Protein AF-A0A357N9R2-F1 (afdb_monomer_lite)

Structure (mmCIF, N/CA/C/O backbone):
data_AF-A0A357N9R2-F1
#
_entry.id   AF-A0A357N9R2-F1
#
loop_
_atom_site.group_PDB
_atom_site.id
_atom_site.type_symbol
_atom_site.label_atom_id
_atom_site.label_alt_id
_atom_site.label_comp_id
_atom_site.label_asym_id
_atom_site.label_entity_id
_atom_site.label_seq_id
_atom_site.pdbx_PDB_ins_code
_atom_site.Cartn_x
_atom_site.Cartn_y
_atom_site.Cartn_z
_atom_site.occupancy
_atom_site.B_iso_or_equiv
_atom_site.auth_seq_id
_atom_site.auth_comp_id
_atom_site.auth_asym_id
_atom_site.auth_atom_id
_atom_site.pdbx_PDB_model_num
ATOM 1 N N . MET A 1 1 ? 28.833 0.729 -4.503 1.00 57.09 1 MET A N 1
ATOM 2 C CA . MET A 1 1 ? 28.211 -0.074 -5.583 1.00 57.09 1 MET A CA 1
ATOM 3 C C . MET A 1 1 ? 29.266 -0.440 -6.607 1.00 57.09 1 MET A C 1
ATOM 5 O O . MET A 1 1 ? 30.097 0.410 -6.915 1.00 57.09 1 MET A O 1
ATOM 9 N N . ALA A 1 2 ? 29.244 -1.679 -7.102 1.00 59.16 2 ALA A N 1
ATOM 10 C CA . ALA A 1 2 ? 30.125 -2.103 -8.185 1.00 59.16 2 ALA A CA 1
ATOM 11 C C . ALA A 1 2 ? 29.831 -1.279 -9.459 1.00 59.16 2 ALA A C 1
ATOM 13 O O . ALA A 1 2 ? 28.658 -1.035 -9.747 1.00 59.16 2 ALA A O 1
ATOM 14 N N . PRO A 1 3 ? 30.852 -0.858 -10.223 1.00 62.59 3 PRO A N 1
ATOM 15 C CA . PRO A 1 3 ? 30.689 -0.005 -11.408 1.00 62.59 3 PRO A CA 1
ATOM 16 C C . PRO A 1 3 ? 29.844 -0.626 -12.537 1.00 62.59 3 PRO A C 1
ATOM 18 O O . PRO A 1 3 ? 29.352 0.098 -13.392 1.00 62.59 3 PRO A O 1
ATOM 21 N N . ASN A 1 4 ? 29.610 -1.944 -12.506 1.00 77.75 4 ASN A N 1
ATOM 22 C CA . ASN A 1 4 ? 28.773 -2.663 -13.477 1.00 77.75 4 ASN A CA 1
ATOM 23 C C . ASN A 1 4 ? 27.384 -3.047 -12.928 1.00 77.75 4 ASN A C 1
ATOM 25 O O . ASN A 1 4 ? 26.672 -3.823 -13.560 1.00 77.75 4 ASN A O 1
ATOM 29 N N . GLY A 1 5 ? 27.015 -2.559 -11.740 1.00 87.81 5 GLY A N 1
ATOM 30 C CA . GLY A 1 5 ? 25.718 -2.842 -11.124 1.00 87.81 5 GLY A CA 1
ATOM 31 C C . GLY A 1 5 ? 24.580 -1.994 -11.696 1.00 87.81 5 GLY A C 1
ATOM 32 O O . GLY A 1 5 ? 24.804 -1.020 -12.414 1.00 87.81 5 GLY A O 1
ATOM 33 N N . TYR A 1 6 ? 23.352 -2.342 -11.321 1.00 92.44 6 TYR A N 1
ATOM 34 C CA . TYR A 1 6 ? 22.153 -1.561 -11.619 1.00 92.44 6 TYR A CA 1
ATOM 35 C C . TYR A 1 6 ? 21.681 -0.804 -10.380 1.00 92.44 6 TYR A C 1
ATOM 37 O O . TYR A 1 6 ? 21.956 -1.211 -9.249 1.00 92.44 6 TYR A O 1
ATOM 45 N N . VAL A 1 7 ? 20.947 0.283 -10.601 1.00 92.88 7 VAL A N 1
ATOM 46 C CA . VAL A 1 7 ? 20.184 0.970 -9.557 1.00 92.88 7 VAL A CA 1
ATOM 47 C C . VAL A 1 7 ? 18.743 1.072 -10.020 1.00 92.88 7 VAL A C 1
ATOM 49 O O . VAL A 1 7 ? 18.477 1.679 -11.051 1.00 92.88 7 VAL A O 1
ATOM 52 N N . ILE A 1 8 ? 17.824 0.478 -9.263 1.00 94.94 8 ILE A N 1
ATOM 53 C CA . ILE A 1 8 ? 16.390 0.557 -9.536 1.00 94.94 8 ILE A CA 1
ATOM 54 C C . ILE A 1 8 ? 15.802 1.696 -8.701 1.00 94.94 8 ILE A C 1
ATOM 56 O O . ILE A 1 8 ? 15.991 1.715 -7.486 1.00 94.94 8 ILE A O 1
ATOM 60 N N . LEU A 1 9 ? 15.125 2.650 -9.340 1.00 94.88 9 LEU A N 1
ATOM 61 C CA . LEU A 1 9 ? 14.601 3.851 -8.687 1.00 94.88 9 LEU A CA 1
ATOM 62 C C . LEU A 1 9 ? 13.126 4.061 -9.028 1.00 94.88 9 LEU A C 1
ATOM 64 O O . LEU A 1 9 ? 12.734 3.996 -10.193 1.00 94.88 9 LEU A O 1
ATOM 68 N N . ASN A 1 10 ? 12.330 4.358 -8.002 1.00 95.50 10 ASN A N 1
ATOM 69 C CA . ASN A 1 10 ? 10.937 4.760 -8.164 1.00 95.50 10 ASN A CA 1
ATOM 70 C C . ASN A 1 10 ? 10.892 6.163 -8.781 1.00 95.50 10 ASN A C 1
ATOM 72 O O . ASN A 1 10 ? 11.464 7.077 -8.209 1.00 95.50 10 ASN A O 1
ATOM 76 N N . ALA A 1 11 ? 10.253 6.366 -9.924 1.00 95.12 11 ALA A N 1
ATOM 77 C CA . ALA A 1 11 ? 10.098 7.683 -10.539 1.00 95.12 11 ALA A CA 1
ATOM 78 C C . ALA A 1 11 ? 8.845 8.434 -10.054 1.00 95.12 11 ALA A C 1
ATOM 80 O O . ALA A 1 11 ? 8.667 9.593 -10.426 1.00 95.12 11 ALA A O 1
ATOM 81 N N . ASP A 1 12 ? 8.017 7.798 -9.220 1.00 92.88 12 ASP A N 1
ATOM 82 C CA . ASP A 1 12 ? 6.849 8.407 -8.570 1.00 92.88 12 ASP A CA 1
ATOM 83 C C . ASP A 1 12 ? 7.225 9.137 -7.268 1.00 92.88 12 ASP A C 1
ATOM 85 O O . ASP A 1 12 ? 6.421 9.884 -6.715 1.00 92.88 12 ASP A O 1
ATOM 89 N N . ASP A 1 13 ? 8.449 8.932 -6.769 1.00 90.38 13 ASP A N 1
ATOM 90 C CA . ASP A 1 13 ? 8.965 9.570 -5.559 1.00 90.38 13 ASP A CA 1
ATOM 91 C C . ASP A 1 13 ? 9.962 10.694 -5.933 1.00 90.38 13 ASP A C 1
ATOM 93 O O . ASP A 1 13 ? 10.966 10.454 -6.609 1.00 90.38 13 ASP A O 1
ATOM 97 N N . PRO A 1 14 ? 9.731 11.957 -5.529 1.00 85.12 14 PRO A N 1
ATOM 98 C CA . PRO A 1 14 ? 10.656 13.049 -5.827 1.00 85.12 14 PRO A CA 1
ATOM 99 C C . PRO A 1 14 ? 12.037 12.880 -5.170 1.00 85.12 14 PRO A C 1
ATOM 101 O O . PRO A 1 14 ? 13.032 13.387 -5.701 1.00 85.12 14 PRO A O 1
ATOM 104 N N . TYR A 1 15 ? 12.135 12.171 -4.042 1.00 85.62 15 TYR A N 1
ATOM 105 C CA . TYR A 1 15 ? 13.389 11.992 -3.308 1.00 85.62 15 TYR A CA 1
ATOM 106 C C . TYR A 1 15 ? 14.327 10.985 -3.984 1.00 85.62 15 TYR A C 1
ATOM 108 O O . TYR A 1 15 ? 15.546 11.174 -3.980 1.00 85.62 15 TYR A O 1
ATOM 116 N N . THR A 1 16 ? 13.788 9.951 -4.626 1.00 85.88 16 THR A N 1
ATOM 117 C CA . THR A 1 16 ? 14.564 8.923 -5.347 1.00 85.88 16 THR A CA 1
ATOM 118 C C . THR A 1 16 ? 15.146 9.455 -6.656 1.00 85.88 16 THR A C 1
ATOM 120 O O . THR A 1 16 ? 16.248 9.073 -7.054 1.00 85.88 16 THR A O 1
ATOM 123 N N . LEU A 1 17 ? 14.462 10.390 -7.315 1.00 76.19 17 LEU A N 1
ATOM 124 C CA . LEU A 1 17 ? 14.918 10.995 -8.567 1.00 76.19 17 LEU A CA 1
ATOM 125 C C . LEU A 1 17 ? 16.215 11.799 -8.393 1.00 76.19 17 LEU A C 1
ATOM 127 O O . LEU A 1 17 ? 17.058 11.831 -9.295 1.00 76.19 17 LEU A O 1
ATOM 131 N N . GLY A 1 18 ? 16.423 12.395 -7.215 1.00 77.50 18 GLY A N 1
ATOM 132 C CA . GLY A 1 18 ? 17.682 13.055 -6.858 1.00 77.50 18 GLY A CA 1
ATOM 133 C C . GLY A 1 18 ? 18.865 12.086 -6.733 1.00 77.50 18 GLY A C 1
ATOM 134 O O . GLY A 1 18 ? 20.014 12.481 -6.952 1.00 77.50 18 GLY A O 1
ATOM 135 N N . MET A 1 19 ? 18.597 10.809 -6.444 1.00 83.50 19 MET A N 1
ATOM 136 C CA . MET A 1 19 ? 19.627 9.796 -6.203 1.00 83.50 19 MET A CA 1
ATOM 137 C C . MET A 1 19 ? 20.325 9.347 -7.489 1.00 83.50 19 MET A C 1
ATOM 139 O O . MET A 1 19 ? 21.487 8.954 -7.426 1.00 83.50 19 MET A O 1
ATOM 143 N N . VAL A 1 20 ? 19.683 9.481 -8.661 1.00 76.56 20 VAL A N 1
ATOM 144 C CA . VAL A 1 20 ? 20.250 9.082 -9.969 1.00 76.56 20 VAL A CA 1
ATOM 145 C C . VAL A 1 20 ? 21.666 9.637 -10.163 1.00 76.56 20 VAL A C 1
ATOM 147 O O . VAL A 1 20 ? 22.555 8.920 -10.611 1.00 76.56 20 VAL A O 1
ATOM 150 N N . LYS A 1 21 ? 21.898 10.900 -9.778 1.00 76.88 21 LYS A N 1
ATOM 151 C CA . LYS A 1 21 ? 23.194 11.588 -9.934 1.00 76.88 21 LYS A CA 1
ATOM 152 C C . LYS A 1 21 ? 24.281 11.088 -8.977 1.00 76.88 21 LYS A C 1
ATOM 154 O O . LYS A 1 21 ? 25.460 11.316 -9.222 1.00 76.88 21 LYS A O 1
ATOM 159 N N . GLN A 1 22 ? 23.888 10.458 -7.874 1.00 81.19 22 GLN A N 1
ATOM 160 C CA . GLN A 1 22 ? 24.790 9.956 -6.832 1.00 81.19 22 GLN A CA 1
ATOM 161 C C . GLN A 1 22 ? 25.122 8.470 -7.033 1.00 81.19 22 GLN A C 1
ATOM 163 O O . GLN A 1 22 ? 26.076 7.942 -6.457 1.00 81.19 22 GLN A O 1
ATOM 168 N N . CYS A 1 23 ? 24.340 7.786 -7.864 1.00 80.38 23 CYS A N 1
ATOM 169 C CA . CYS A 1 23 ? 24.482 6.374 -8.155 1.00 80.38 23 CYS A CA 1
ATOM 170 C C . CYS A 1 23 ? 25.563 6.112 -9.211 1.00 80.38 23 CYS A C 1
ATOM 172 O O . CYS A 1 23 ? 25.636 6.779 -10.236 1.00 80.38 23 CYS A O 1
ATOM 174 N N . ARG A 1 24 ? 26.397 5.090 -8.971 1.00 81.25 24 ARG A N 1
ATOM 175 C CA . ARG A 1 24 ? 27.432 4.639 -9.923 1.00 81.25 24 ARG A CA 1
ATOM 176 C C . ARG A 1 24 ? 26.959 3.529 -10.870 1.00 81.25 24 ARG A C 1
ATOM 178 O O . ARG A 1 24 ? 27.662 3.219 -11.821 1.00 81.25 24 ARG A O 1
ATOM 185 N N . GLY A 1 25 ? 25.820 2.900 -10.573 1.00 84.81 25 GLY A N 1
ATOM 186 C CA . GLY A 1 25 ? 25.244 1.834 -11.394 1.00 84.81 25 GLY A CA 1
ATOM 187 C C . GLY A 1 25 ? 24.330 2.367 -12.497 1.00 84.81 25 GLY A C 1
ATOM 188 O O . GLY A 1 25 ? 23.920 3.526 -12.469 1.00 84.81 25 GLY A O 1
ATOM 189 N N . LYS A 1 26 ? 23.980 1.503 -13.452 1.00 90.25 26 LYS A N 1
ATOM 190 C CA . LYS A 1 26 ? 23.054 1.827 -14.546 1.00 90.25 26 LYS A CA 1
ATOM 191 C C . LYS A 1 26 ? 21.631 2.024 -13.995 1.00 90.25 26 LYS A C 1
ATOM 193 O O . LYS A 1 26 ? 21.101 1.082 -13.400 1.00 90.25 26 LYS A O 1
ATOM 198 N N . PRO A 1 27 ? 21.007 3.203 -14.170 1.00 92.56 27 PRO A N 1
ATOM 199 C CA . PRO A 1 27 ? 19.678 3.460 -13.633 1.00 92.56 27 PRO A CA 1
ATOM 200 C C . PRO A 1 27 ? 18.584 2.743 -14.435 1.00 92.56 27 PRO A C 1
ATOM 202 O O . PRO A 1 27 ? 18.512 2.857 -15.661 1.00 92.56 27 PRO A O 1
ATOM 205 N N . VAL A 1 28 ? 17.698 2.057 -13.717 1.00 95.56 28 VAL A N 1
ATOM 206 C CA . VAL A 1 28 ? 16.426 1.519 -14.205 1.00 95.56 28 VAL A CA 1
ATOM 207 C C . VAL A 1 28 ? 15.317 2.207 -13.428 1.00 95.56 28 VAL A C 1
ATOM 209 O O . VAL A 1 28 ? 15.285 2.142 -12.201 1.00 95.56 28 VAL A O 1
ATOM 212 N N . LEU A 1 29 ? 14.429 2.903 -14.128 1.00 96.38 29 LEU A N 1
ATOM 213 C CA . LEU A 1 29 ? 13.336 3.627 -13.484 1.00 96.38 29 LEU A CA 1
ATOM 214 C C . LEU A 1 29 ? 12.058 2.795 -13.499 1.00 96.38 29 LEU A C 1
ATOM 216 O O . LEU A 1 29 ? 11.848 2.013 -14.425 1.00 96.38 29 LEU A O 1
ATOM 220 N N . PHE A 1 30 ? 11.183 2.984 -12.518 1.00 97.56 30 PHE A N 1
ATOM 221 C CA . PHE A 1 30 ? 9.818 2.478 -12.612 1.00 97.56 30 PHE A CA 1
ATOM 222 C C . PHE A 1 30 ? 8.774 3.505 -12.185 1.00 97.56 30 PHE A C 1
ATOM 224 O O . PHE A 1 30 ? 9.091 4.383 -11.395 1.00 97.56 30 PHE A O 1
ATOM 231 N N . SER A 1 31 ? 7.556 3.423 -12.719 1.00 96.88 31 SER A N 1
ATOM 232 C CA . SER A 1 31 ? 6.478 4.375 -12.420 1.00 96.88 31 SER A CA 1
ATOM 233 C C . SER A 1 31 ? 5.109 3.761 -12.675 1.00 96.88 31 SER A C 1
ATOM 235 O O . SER A 1 31 ? 4.910 3.099 -13.694 1.00 96.88 31 SER A O 1
ATOM 237 N N . ILE A 1 32 ? 4.139 4.008 -11.802 1.00 95.62 32 ILE A N 1
ATOM 238 C CA . ILE A 1 32 ? 2.738 3.657 -12.096 1.00 95.62 32 ILE A CA 1
ATOM 239 C C . ILE A 1 32 ? 2.050 4.699 -12.991 1.00 95.62 32 ILE A C 1
ATOM 241 O O . ILE A 1 32 ? 0.954 4.454 -13.486 1.00 95.62 32 ILE A O 1
ATOM 245 N N . GLU A 1 33 ? 2.707 5.830 -13.245 1.00 92.62 33 GLU A N 1
ATOM 246 C CA . GLU A 1 33 ? 2.209 6.899 -14.103 1.00 92.62 33 GLU A CA 1
ATOM 247 C C . GLU A 1 33 ? 2.663 6.691 -15.555 1.00 92.62 33 GLU A C 1
ATOM 249 O O . GLU A 1 33 ? 3.841 6.842 -15.891 1.00 92.62 33 GLU A O 1
ATOM 254 N N . GLU A 1 34 ? 1.710 6.406 -16.448 1.00 85.38 34 GLU A N 1
ATOM 255 C CA . GLU A 1 34 ? 1.974 6.160 -17.877 1.00 85.38 34 GLU A CA 1
ATOM 256 C C . GLU A 1 34 ? 2.737 7.314 -18.549 1.00 85.38 34 GLU A C 1
ATOM 258 O O . GLU A 1 34 ? 3.615 7.095 -19.385 1.00 85.38 34 GLU A O 1
ATOM 263 N N . ASN A 1 35 ? 2.431 8.549 -18.144 1.00 87.81 35 ASN A N 1
ATOM 264 C CA . ASN A 1 35 ? 2.974 9.773 -18.732 1.00 87.81 35 ASN A CA 1
ATOM 265 C C . ASN A 1 35 ? 4.038 10.445 -17.851 1.00 87.81 35 ASN A C 1
ATOM 267 O O . ASN A 1 35 ? 4.250 11.654 -17.960 1.00 87.81 35 ASN A O 1
ATOM 271 N N . SER A 1 36 ? 4.707 9.692 -16.970 1.00 93.00 36 SER A N 1
ATOM 272 C CA . SER A 1 36 ? 5.760 10.235 -16.107 1.00 93.00 36 SER A CA 1
ATOM 273 C C . SER A 1 36 ? 6.846 10.949 -16.933 1.00 93.00 36 SER A C 1
ATOM 275 O O . SER A 1 36 ? 7.578 10.299 -17.693 1.00 93.00 36 SER A O 1
ATOM 277 N N . PRO A 1 37 ? 7.047 12.275 -16.761 1.00 93.19 37 PRO A N 1
ATOM 278 C CA . PRO A 1 37 ? 8.061 13.016 -17.514 1.00 93.19 37 PRO A CA 1
ATOM 279 C C . PRO A 1 37 ? 9.480 12.486 -17.278 1.00 93.19 37 PRO A C 1
ATOM 281 O O . PRO A 1 37 ? 10.362 12.649 -18.123 1.00 93.19 37 PRO A O 1
ATOM 284 N N . TYR A 1 38 ? 9.718 11.859 -16.125 1.00 92.94 38 TYR A N 1
ATOM 285 C CA . TYR A 1 38 ? 10.992 11.230 -15.788 1.00 92.94 38 TYR A CA 1
ATOM 286 C C . TYR A 1 38 ? 11.223 9.957 -16.598 1.00 92.94 38 TYR A C 1
ATOM 288 O O . TYR A 1 38 ? 12.309 9.801 -17.157 1.00 92.94 38 TYR A O 1
ATOM 296 N N . ILE A 1 39 ? 10.200 9.108 -16.736 1.00 95.19 39 ILE A N 1
ATOM 297 C CA . ILE A 1 39 ? 10.249 7.920 -17.595 1.00 95.19 39 ILE A CA 1
ATOM 298 C C . ILE A 1 39 ? 10.474 8.340 -19.047 1.00 95.19 39 ILE A C 1
ATOM 300 O O . ILE A 1 39 ? 11.409 7.851 -19.678 1.00 95.19 39 ILE A O 1
ATOM 304 N N . CYS A 1 40 ? 9.709 9.311 -19.560 1.00 94.75 40 CYS A N 1
ATOM 305 C CA . CYS A 1 40 ? 9.863 9.792 -20.935 1.00 94.75 40 CYS A CA 1
ATOM 306 C C . CYS A 1 40 ? 11.283 10.308 -21.220 1.00 94.75 40 CYS A C 1
ATOM 308 O O . CYS A 1 40 ? 11.892 9.920 -22.217 1.00 94.75 40 CYS A O 1
ATOM 310 N N . ARG A 1 41 ? 11.841 11.153 -20.337 1.00 94.12 41 ARG A N 1
ATOM 311 C CA . ARG A 1 41 ? 13.215 11.668 -20.485 1.00 94.12 41 ARG A CA 1
ATOM 312 C C . ARG A 1 41 ? 14.264 10.561 -20.411 1.00 94.12 41 ARG A C 1
ATOM 314 O O . ARG A 1 41 ? 15.215 10.583 -21.187 1.00 94.12 41 ARG A O 1
ATOM 321 N N . HIS A 1 42 ? 14.091 9.604 -19.502 1.00 94.31 42 HIS A N 1
ATOM 322 C CA . HIS A 1 42 ? 15.014 8.480 -19.336 1.00 94.31 42 HIS A CA 1
ATOM 323 C C . HIS A 1 42 ? 15.023 7.563 -20.563 1.00 94.31 42 HIS A C 1
ATOM 325 O O . HIS A 1 42 ? 16.086 7.204 -21.067 1.00 94.31 42 HIS A O 1
ATOM 331 N N . LEU A 1 43 ? 13.848 7.258 -21.115 1.00 96.06 43 LEU A N 1
ATOM 332 C CA . LEU A 1 43 ? 13.721 6.494 -22.357 1.00 96.06 43 LEU A CA 1
ATOM 333 C C . LEU A 1 43 ? 14.272 7.263 -23.570 1.00 96.06 43 LEU A C 1
ATOM 335 O O . LEU A 1 43 ? 14.905 6.663 -24.435 1.00 96.06 43 LEU A O 1
ATOM 339 N N . ALA A 1 44 ? 14.118 8.590 -23.635 1.00 96.44 44 ALA A N 1
ATOM 340 C CA . ALA A 1 44 ? 14.623 9.398 -24.752 1.00 96.44 44 ALA A CA 1
ATOM 341 C C . ALA A 1 44 ? 16.151 9.311 -24.940 1.00 96.44 44 ALA A C 1
ATOM 343 O O . ALA A 1 44 ? 16.634 9.432 -26.065 1.00 96.44 44 ALA A O 1
ATOM 344 N N . ILE A 1 45 ? 16.901 9.055 -23.863 1.00 94.88 45 ILE A N 1
ATOM 345 C CA . ILE A 1 45 ? 18.363 8.873 -23.888 1.00 94.88 45 ILE A CA 1
ATOM 346 C C . ILE A 1 45 ? 18.795 7.396 -23.929 1.00 94.88 45 ILE A C 1
ATOM 348 O O . ILE A 1 45 ? 19.966 7.092 -23.718 1.00 94.88 45 ILE A O 1
ATOM 352 N N . GLY A 1 46 ? 17.866 6.470 -24.194 1.00 95.69 46 GLY A N 1
ATOM 353 C CA . GLY A 1 46 ? 18.153 5.035 -24.302 1.00 95.69 46 GLY A CA 1
ATOM 354 C C . GLY A 1 46 ? 18.140 4.268 -22.977 1.00 95.69 46 GLY A C 1
ATOM 355 O O . GLY A 1 46 ? 18.601 3.130 -22.938 1.00 95.69 46 GLY A O 1
ATOM 356 N N . GLY A 1 47 ? 17.630 4.863 -21.896 1.00 95.12 47 GLY A N 1
ATOM 357 C CA . GLY A 1 47 ? 17.497 4.201 -20.601 1.00 95.12 47 GLY A CA 1
ATOM 358 C C . GLY A 1 47 ? 16.481 3.055 -20.602 1.00 95.12 47 GLY A C 1
ATOM 359 O O . GLY A 1 47 ? 15.664 2.922 -21.516 1.00 95.12 47 GLY A O 1
ATOM 360 N N . THR A 1 48 ? 16.521 2.238 -19.548 1.00 96.50 48 THR A N 1
ATOM 361 C CA . THR A 1 48 ? 15.545 1.169 -19.285 1.00 96.50 48 THR A CA 1
ATOM 362 C C . THR A 1 48 ? 14.532 1.616 -18.237 1.00 96.50 48 THR A C 1
ATOM 364 O O . THR A 1 48 ? 14.920 2.176 -17.206 1.00 96.50 48 THR A O 1
ATOM 367 N N . ALA A 1 49 ? 13.249 1.339 -18.463 1.00 97.31 49 ALA A N 1
ATOM 368 C CA . ALA A 1 49 ? 12.194 1.629 -17.501 1.00 97.31 49 ALA A CA 1
ATOM 369 C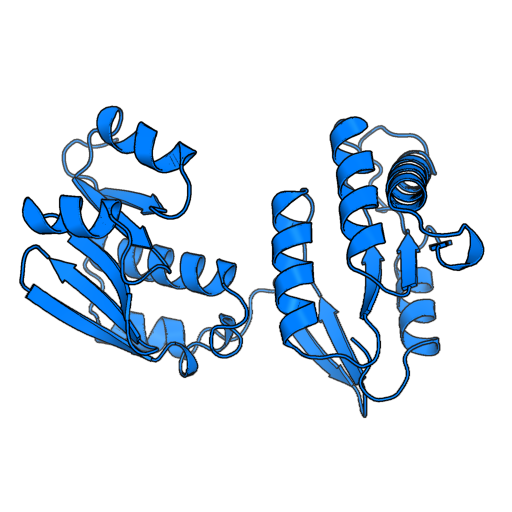 C . ALA A 1 49 ? 11.084 0.573 -17.478 1.00 97.31 49 ALA A C 1
ATOM 371 O O . ALA A 1 49 ? 10.854 -0.112 -18.477 1.00 97.31 49 ALA A O 1
ATOM 372 N N . LEU A 1 50 ? 10.383 0.475 -16.348 1.00 98.31 50 LEU A N 1
ATOM 373 C CA . LEU A 1 50 ? 9.120 -0.248 -16.222 1.00 98.31 50 LEU A CA 1
ATOM 374 C C . LEU A 1 50 ? 7.991 0.732 -15.897 1.00 98.31 50 LEU A C 1
ATOM 376 O O . LEU A 1 50 ? 8.140 1.562 -15.011 1.00 98.31 50 LEU A O 1
ATOM 380 N N . PHE A 1 51 ? 6.863 0.669 -16.587 1.00 97.69 51 PHE A N 1
ATOM 381 C CA . PHE A 1 51 ? 5.746 1.565 -16.286 1.00 97.69 51 PHE A CA 1
ATOM 382 C C . PHE A 1 51 ? 4.399 0.949 -16.625 1.00 97.69 51 PHE A C 1
ATOM 384 O O . PHE A 1 51 ? 4.330 -0.017 -17.383 1.00 97.69 51 PHE A O 1
ATOM 391 N N . GLN A 1 52 ? 3.324 1.482 -16.052 1.00 96.19 52 GLN A N 1
ATOM 392 C CA . GLN A 1 52 ? 1.977 1.053 -16.410 1.00 96.19 52 GLN A CA 1
ATOM 393 C C . GLN A 1 52 ? 1.518 1.735 -17.701 1.00 96.19 52 GLN A C 1
ATOM 395 O O . GLN A 1 52 ? 1.700 2.934 -17.876 1.00 96.19 52 GLN A O 1
ATOM 400 N N . ARG A 1 53 ? 0.866 0.973 -18.581 1.00 95.50 53 ARG A N 1
ATOM 401 C CA . ARG A 1 53 ? 0.103 1.489 -19.726 1.00 95.50 53 ARG A CA 1
ATOM 402 C C . ARG A 1 53 ? -1.043 0.544 -20.043 1.00 95.50 53 ARG A C 1
ATOM 404 O O . ARG A 1 53 ? -0.820 -0.664 -20.114 1.00 95.50 53 ARG A O 1
ATOM 411 N N . ASN A 1 54 ? -2.252 1.069 -20.243 1.00 93.56 54 ASN A N 1
ATOM 412 C CA . ASN A 1 54 ? -3.437 0.281 -20.624 1.00 93.56 54 ASN A CA 1
ATOM 413 C C . ASN A 1 54 ? -3.643 -0.995 -19.774 1.00 93.56 54 ASN A C 1
ATOM 415 O O . ASN A 1 54 ? -3.884 -2.077 -20.306 1.00 93.56 54 ASN A O 1
ATOM 419 N N . GLY A 1 55 ? -3.472 -0.902 -18.450 1.00 95.12 55 GLY A N 1
ATOM 420 C CA . GLY A 1 55 ? -3.647 -2.038 -17.530 1.00 95.12 55 GLY A CA 1
ATOM 421 C C . GLY A 1 55 ? -2.537 -3.101 -17.569 1.00 95.12 55 GLY A C 1
ATOM 422 O O . GLY A 1 55 ? -2.707 -4.179 -17.002 1.00 95.12 55 GLY A O 1
ATOM 423 N N . HIS A 1 56 ? -1.404 -2.819 -18.213 1.00 97.56 56 HIS A N 1
ATOM 424 C CA . HIS A 1 56 ? -0.247 -3.711 -18.290 1.00 97.56 56 HIS A CA 1
ATOM 425 C C . HIS A 1 56 ? 0.984 -3.059 -17.665 1.00 97.56 56 HIS A C 1
ATOM 427 O O . HIS A 1 56 ? 1.167 -1.846 -17.765 1.00 97.56 56 HIS A O 1
ATOM 433 N N . ILE A 1 57 ? 1.866 -3.875 -17.084 1.00 98.19 57 ILE A N 1
ATOM 434 C CA . ILE A 1 57 ? 3.253 -3.470 -16.839 1.00 98.19 57 ILE A CA 1
ATOM 435 C C . ILE A 1 57 ? 4.006 -3.586 -18.164 1.00 98.19 57 ILE A C 1
ATOM 437 O O . ILE A 1 57 ? 4.054 -4.656 -18.775 1.00 98.19 57 ILE A O 1
ATOM 441 N N . ILE A 1 58 ? 4.612 -2.489 -18.594 1.00 97.88 58 ILE A N 1
ATOM 442 C CA . ILE A 1 58 ? 5.456 -2.385 -19.780 1.00 97.88 58 ILE A CA 1
ATOM 443 C C . ILE A 1 58 ? 6.908 -2.324 -19.337 1.00 97.88 58 ILE A C 1
ATOM 445 O O . ILE A 1 58 ? 7.243 -1.549 -18.447 1.00 97.88 58 ILE A O 1
ATOM 449 N N . LYS A 1 59 ? 7.782 -3.077 -20.001 1.00 97.56 59 LYS A N 1
ATOM 450 C CA . LYS A 1 59 ? 9.227 -2.835 -19.971 1.00 97.56 59 LYS A CA 1
ATOM 451 C C . LYS A 1 59 ? 9.613 -2.111 -21.247 1.00 97.56 59 LYS A C 1
ATOM 453 O O . LYS A 1 59 ? 9.254 -2.552 -22.337 1.00 97.56 59 LYS A O 1
ATOM 458 N N . ALA A 1 60 ? 10.388 -1.044 -21.125 1.00 97.19 60 ALA A N 1
ATOM 459 C CA . ALA A 1 60 ? 10.938 -0.334 -22.266 1.00 97.19 60 ALA A CA 1
ATOM 460 C C . ALA A 1 60 ? 12.442 -0.098 -22.131 1.00 97.19 60 ALA A C 1
ATOM 462 O O . ALA A 1 60 ? 12.975 0.055 -21.033 1.00 97.19 60 ALA A O 1
ATOM 463 N N . GLU A 1 61 ? 13.114 -0.051 -23.275 1.00 97.00 61 GLU A N 1
ATOM 464 C CA . GLU A 1 61 ? 14.510 0.342 -23.420 1.00 97.00 61 GLU A CA 1
ATOM 465 C C . GLU A 1 61 ? 14.641 1.234 -24.656 1.00 97.00 61 GLU A C 1
ATOM 467 O O . GLU A 1 61 ? 14.463 0.793 -25.802 1.00 97.00 61 GLU A O 1
ATOM 472 N N . GLY A 1 62 ? 14.914 2.516 -24.428 1.00 95.88 62 GLY A N 1
ATOM 473 C CA . GLY A 1 62 ? 14.846 3.511 -25.489 1.00 95.88 62 GLY A CA 1
ATOM 474 C C . GLY A 1 62 ? 13.454 3.560 -26.128 1.00 95.88 62 GLY A C 1
ATOM 475 O O . GLY A 1 62 ? 12.453 3.814 -25.465 1.00 95.88 62 GLY A O 1
ATOM 476 N N . ARG A 1 63 ? 13.390 3.285 -27.436 1.00 94.75 63 ARG A N 1
ATOM 477 C CA . ARG A 1 63 ? 12.136 3.241 -28.216 1.00 94.75 63 ARG A CA 1
ATOM 478 C C . ARG A 1 63 ? 11.478 1.860 -28.266 1.00 94.75 63 ARG A C 1
ATOM 480 O O . ARG A 1 63 ? 10.395 1.728 -28.829 1.00 94.75 63 ARG A O 1
ATOM 487 N N . ARG A 1 64 ? 12.139 0.826 -27.743 1.00 96.56 64 ARG A N 1
ATOM 488 C CA . ARG A 1 64 ? 11.611 -0.543 -27.729 1.00 96.56 64 ARG A CA 1
ATOM 489 C C . ARG A 1 64 ? 10.779 -0.728 -26.470 1.00 96.56 64 ARG A C 1
ATOM 491 O O . ARG A 1 64 ? 11.235 -0.354 -25.396 1.00 96.56 64 ARG A O 1
ATOM 498 N N . ALA A 1 65 ? 9.593 -1.309 -26.598 1.00 96.06 65 ALA A N 1
ATOM 499 C CA . ALA A 1 65 ? 8.710 -1.597 -25.476 1.00 96.06 65 ALA A CA 1
ATOM 500 C C . ALA A 1 65 ? 8.060 -2.970 -25.652 1.00 96.06 65 ALA A C 1
ATOM 502 O O . ALA A 1 65 ? 7.724 -3.354 -26.771 1.00 96.06 65 ALA A O 1
ATOM 503 N N . GLU A 1 66 ? 7.870 -3.682 -24.548 1.00 95.81 66 GLU A N 1
ATOM 504 C CA . GLU A 1 66 ? 7.203 -4.979 -24.503 1.00 95.81 66 GLU A CA 1
ATOM 505 C C . GLU A 1 66 ? 6.256 -5.068 -23.302 1.00 95.81 66 GLU A C 1
ATOM 507 O O . GLU A 1 66 ? 6.540 -4.553 -22.217 1.00 95.81 66 GLU A O 1
ATOM 512 N N . GLU A 1 67 ? 5.116 -5.727 -23.501 1.00 97.12 67 GLU A N 1
ATOM 513 C CA . GLU A 1 67 ? 4.153 -6.007 -22.439 1.00 97.12 67 GLU A CA 1
ATOM 514 C C . GLU A 1 67 ? 4.637 -7.171 -21.571 1.00 97.12 67 GLU A C 1
ATOM 516 O O . GLU A 1 67 ? 4.785 -8.310 -22.028 1.00 97.12 67 GLU A O 1
ATOM 521 N N . MET A 1 68 ? 4.858 -6.901 -20.285 1.00 96.12 68 MET A N 1
ATOM 522 C CA . MET A 1 68 ? 5.354 -7.902 -19.346 1.00 96.12 68 MET A CA 1
ATOM 523 C C . MET A 1 68 ? 4.252 -8.750 -18.732 1.00 96.12 68 MET A C 1
ATOM 525 O O . MET A 1 68 ? 4.444 -9.953 -18.598 1.00 96.12 68 MET A O 1
ATOM 529 N N . ILE A 1 69 ? 3.148 -8.147 -18.296 1.00 97.62 69 ILE A N 1
ATOM 530 C CA . ILE A 1 69 ? 2.043 -8.830 -17.607 1.00 97.62 69 ILE A CA 1
ATOM 531 C C . ILE A 1 69 ? 0.860 -7.862 -17.460 1.00 97.62 69 ILE A C 1
ATOM 533 O O . ILE A 1 69 ? 1.071 -6.653 -17.323 1.00 97.62 69 ILE A O 1
ATOM 537 N N . ARG A 1 70 ? -0.377 -8.374 -17.477 1.00 97.88 70 ARG A N 1
ATOM 538 C CA . ARG A 1 70 ? -1.558 -7.584 -17.096 1.00 97.88 70 ARG A CA 1
ATOM 539 C C . ARG A 1 70 ? -1.551 -7.368 -15.595 1.00 97.88 70 ARG A C 1
ATOM 541 O O . ARG A 1 70 ? -1.309 -8.305 -14.845 1.00 97.88 70 ARG A O 1
ATOM 548 N N . ILE A 1 71 ? -1.879 -6.168 -15.144 1.00 96.88 71 ILE A N 1
ATOM 549 C CA . ILE A 1 71 ? -1.922 -5.852 -13.711 1.00 96.88 71 ILE A CA 1
ATOM 550 C C . ILE A 1 71 ? -2.962 -6.726 -12.995 1.00 96.88 71 ILE A C 1
ATOM 552 O O . ILE A 1 71 ? -2.684 -7.243 -11.920 1.00 96.88 71 ILE A O 1
ATOM 556 N N . ALA A 1 72 ? -4.103 -6.986 -13.640 1.00 96.19 72 ALA A N 1
ATOM 557 C CA . ALA A 1 72 ? -5.135 -7.896 -13.134 1.00 96.19 72 ALA A CA 1
ATOM 558 C C . ALA A 1 72 ? -4.652 -9.350 -12.948 1.00 96.19 72 ALA A C 1
ATOM 560 O O . ALA A 1 72 ? -5.215 -10.085 -12.146 1.00 96.19 72 ALA A O 1
ATOM 561 N N . ASP A 1 73 ? -3.583 -9.761 -13.638 1.00 96.44 73 ASP A N 1
ATOM 562 C CA . ASP A 1 73 ? -2.985 -11.087 -13.460 1.00 96.44 73 ASP A CA 1
ATOM 563 C C . ASP A 1 73 ? -1.983 -11.120 -12.287 1.00 96.44 73 ASP A C 1
ATOM 565 O O . ASP A 1 73 ? -1.321 -12.139 -12.103 1.00 96.44 73 ASP A O 1
ATOM 569 N N . ILE A 1 74 ? -1.822 -10.034 -11.518 1.00 95.44 74 ILE A N 1
ATOM 570 C CA . ILE A 1 74 ? -0.942 -9.954 -10.340 1.00 95.44 74 ILE A CA 1
ATOM 571 C C . ILE A 1 74 ? -1.815 -9.857 -9.078 1.00 95.44 74 ILE A C 1
ATOM 573 O O . ILE A 1 74 ? -2.220 -8.745 -8.711 1.00 95.44 74 ILE A O 1
ATOM 577 N N . PRO A 1 75 ? -2.080 -10.975 -8.371 1.00 93.38 75 PRO A N 1
ATOM 578 C CA . PRO A 1 75 ? -3.015 -11.003 -7.242 1.00 93.38 75 PRO A CA 1
ATOM 579 C C . PRO A 1 75 ? -2.691 -9.979 -6.150 1.00 93.38 75 PRO A C 1
ATOM 581 O O . PRO A 1 75 ? -3.579 -9.280 -5.669 1.00 93.38 75 PRO A O 1
ATOM 584 N N . ALA A 1 76 ? -1.403 -9.804 -5.832 1.00 92.00 76 ALA A N 1
ATOM 585 C CA . ALA A 1 76 ? -0.946 -8.860 -4.812 1.00 92.00 76 ALA A CA 1
ATOM 586 C C . ALA A 1 76 ? -1.324 -7.391 -5.089 1.00 92.00 76 ALA A C 1
ATOM 588 O O . ALA A 1 76 ? -1.279 -6.568 -4.179 1.00 92.00 76 ALA A O 1
ATOM 589 N N . THR A 1 77 ? -1.685 -7.033 -6.323 1.00 93.12 77 THR A N 1
ATOM 590 C CA . THR A 1 77 ? -2.086 -5.659 -6.666 1.00 93.12 77 THR A CA 1
ATOM 591 C C . THR A 1 77 ? -3.567 -5.377 -6.428 1.00 93.12 77 THR A C 1
ATOM 593 O O . THR A 1 77 ? -3.971 -4.226 -6.578 1.00 93.12 77 THR A O 1
ATOM 596 N N . LEU A 1 78 ? -4.379 -6.387 -6.086 1.00 91.94 78 LEU A N 1
ATOM 597 C CA . LEU A 1 78 ? -5.839 -6.271 -5.983 1.00 91.94 78 LEU A CA 1
ATOM 598 C C . LEU A 1 78 ? -6.442 -5.641 -7.252 1.00 91.94 78 LEU A C 1
ATOM 600 O O . LEU A 1 78 ? -7.086 -4.599 -7.195 1.00 91.94 78 LEU A O 1
ATOM 604 N N . ASN A 1 79 ? -6.162 -6.226 -8.422 1.00 91.12 79 ASN A N 1
ATOM 605 C CA . ASN A 1 79 ? -6.548 -5.673 -9.731 1.00 91.12 79 ASN A CA 1
ATOM 606 C C . ASN A 1 79 ? -6.038 -4.238 -9.986 1.00 91.12 79 ASN A C 1
ATOM 608 O O . ASN A 1 79 ? -6.669 -3.461 -10.698 1.00 91.12 79 ASN A O 1
ATOM 612 N N . GLY A 1 80 ? -4.884 -3.883 -9.418 1.00 91.62 80 GLY A N 1
ATOM 613 C CA . GLY A 1 80 ? -4.277 -2.555 -9.538 1.00 91.62 80 GLY A CA 1
ATOM 614 C C . GLY A 1 80 ? -4.746 -1.526 -8.507 1.00 91.62 80 GLY A C 1
ATOM 615 O O . GLY A 1 80 ? -4.207 -0.420 -8.495 1.00 91.62 80 GLY A O 1
ATOM 616 N N . ILE A 1 81 ? -5.687 -1.874 -7.623 1.00 92.88 81 ILE A N 1
ATOM 617 C CA . ILE A 1 81 ? -6.166 -0.987 -6.552 1.00 92.88 81 ILE A CA 1
ATOM 618 C C . ILE A 1 81 ? -5.029 -0.666 -5.566 1.00 92.88 81 ILE A C 1
ATOM 620 O O . ILE A 1 81 ? -4.831 0.486 -5.174 1.00 92.88 81 ILE A O 1
ATOM 624 N N . ALA A 1 82 ? -4.216 -1.667 -5.213 1.00 92.44 82 ALA A N 1
ATOM 625 C CA . ALA A 1 82 ? -3.066 -1.508 -4.328 1.00 92.44 82 ALA A CA 1
ATOM 626 C C . ALA A 1 82 ? -1.849 -0.946 -5.089 1.00 92.44 82 ALA A C 1
ATOM 628 O O . ALA A 1 82 ? -0.916 -1.672 -5.451 1.00 92.44 82 ALA A O 1
ATOM 629 N N . LYS A 1 83 ? -1.838 0.374 -5.311 1.00 92.62 83 LYS A N 1
ATOM 630 C CA . LYS A 1 83 ? -0.787 1.096 -6.062 1.00 92.62 83 LYS A CA 1
ATOM 631 C C . LYS A 1 83 ? 0.635 0.820 -5.562 1.00 92.62 83 LYS A C 1
ATOM 633 O O . LYS A 1 83 ? 1.546 0.616 -6.361 1.00 92.62 83 LYS A O 1
ATOM 638 N N . HIS A 1 84 ? 0.832 0.755 -4.247 1.00 90.38 84 HIS A N 1
ATOM 639 C CA . HIS A 1 84 ? 2.141 0.455 -3.659 1.00 90.38 84 HIS A CA 1
ATOM 640 C C . HIS A 1 84 ? 2.599 -0.982 -3.960 1.00 90.38 84 HIS A C 1
ATOM 642 O O . HIS A 1 84 ? 3.785 -1.221 -4.178 1.00 90.38 84 HIS A O 1
ATOM 648 N N . ASN A 1 85 ? 1.677 -1.947 -4.054 1.00 92.81 85 ASN A N 1
ATOM 649 C CA . ASN A 1 85 ? 2.018 -3.303 -4.478 1.00 92.81 85 ASN A CA 1
ATOM 650 C C . ASN A 1 85 ? 2.300 -3.389 -5.977 1.00 92.81 85 ASN A C 1
ATOM 652 O O . ASN A 1 85 ? 3.153 -4.177 -6.381 1.00 92.81 85 ASN A O 1
ATOM 656 N N . LEU A 1 86 ? 1.675 -2.542 -6.799 1.00 95.12 86 LEU A N 1
ATOM 657 C CA . LEU A 1 86 ? 2.063 -2.398 -8.200 1.00 95.12 86 LEU A CA 1
ATOM 658 C C . LEU A 1 86 ? 3.491 -1.840 -8.336 1.00 95.12 86 LEU A C 1
ATOM 660 O O . LEU A 1 86 ? 4.292 -2.397 -9.088 1.00 95.12 86 LEU A O 1
ATOM 664 N N . GLN A 1 87 ? 3.845 -0.812 -7.559 1.00 95.50 87 GLN A N 1
ATOM 665 C CA . GLN A 1 87 ? 5.221 -0.303 -7.472 1.00 95.50 87 GLN A CA 1
ATOM 666 C C . GLN A 1 87 ? 6.202 -1.399 -7.029 1.00 95.50 87 GLN A C 1
ATOM 668 O O . GLN A 1 87 ? 7.236 -1.600 -7.669 1.00 95.50 87 GLN A O 1
ATOM 673 N N . ASN A 1 88 ? 5.859 -2.169 -5.990 1.00 94.44 88 ASN A N 1
ATOM 674 C CA . ASN A 1 88 ? 6.676 -3.291 -5.516 1.00 94.44 88 ASN A CA 1
ATOM 675 C C . ASN A 1 88 ? 6.849 -4.379 -6.588 1.00 94.44 88 ASN A C 1
ATOM 677 O O . ASN A 1 88 ? 7.953 -4.895 -6.763 1.00 94.44 88 ASN A O 1
ATOM 681 N N . ALA A 1 89 ? 5.791 -4.702 -7.337 1.00 96.19 89 ALA A N 1
ATOM 682 C CA . ALA A 1 89 ? 5.838 -5.663 -8.436 1.00 96.19 89 ALA A CA 1
ATOM 683 C C . ALA A 1 89 ? 6.748 -5.182 -9.578 1.00 96.19 89 ALA A C 1
ATOM 685 O O . ALA A 1 89 ? 7.576 -5.956 -10.065 1.00 96.19 89 ALA A O 1
ATOM 686 N N . MET A 1 90 ? 6.657 -3.905 -9.971 1.00 97.88 90 MET A N 1
ATOM 687 C CA . MET A 1 90 ? 7.555 -3.310 -10.969 1.00 97.88 90 MET A CA 1
ATOM 688 C C . MET A 1 90 ? 9.008 -3.299 -10.488 1.00 97.88 90 MET A C 1
ATOM 690 O O . MET A 1 90 ? 9.908 -3.654 -11.245 1.00 97.88 90 MET A O 1
ATOM 694 N N . MET A 1 91 ? 9.252 -2.957 -9.223 1.00 97.50 91 MET A N 1
ATOM 695 C CA . MET A 1 91 ? 10.590 -2.994 -8.637 1.00 97.50 91 MET A CA 1
ATOM 696 C C . MET A 1 91 ? 11.168 -4.417 -8.642 1.00 97.50 91 MET A C 1
ATOM 698 O O . MET A 1 91 ? 12.298 -4.617 -9.089 1.00 97.50 91 MET A O 1
ATOM 702 N N . ALA A 1 92 ? 10.398 -5.418 -8.207 1.00 97.19 92 ALA A N 1
ATOM 703 C CA . ALA A 1 92 ? 10.818 -6.820 -8.208 1.00 97.19 92 ALA A CA 1
ATOM 704 C C . ALA A 1 92 ? 11.092 -7.339 -9.630 1.00 97.19 92 ALA A C 1
ATOM 706 O O . ALA A 1 92 ? 12.105 -8.002 -9.869 1.00 97.19 92 ALA A O 1
ATOM 707 N N . ALA A 1 93 ? 10.236 -6.984 -10.592 1.00 98.12 93 ALA A N 1
ATOM 708 C CA . ALA A 1 93 ? 10.440 -7.298 -12.001 1.00 98.12 93 ALA A CA 1
ATOM 709 C C . ALA A 1 93 ? 11.726 -6.657 -12.546 1.00 98.12 93 ALA A C 1
ATOM 711 O O . ALA A 1 93 ? 12.524 -7.337 -13.191 1.00 98.12 93 ALA A O 1
ATOM 712 N N . ALA A 1 94 ? 11.969 -5.379 -12.244 1.00 97.88 94 ALA A N 1
ATOM 713 C CA . ALA A 1 94 ? 13.177 -4.665 -12.647 1.00 97.88 94 ALA A CA 1
ATOM 714 C C . ALA A 1 94 ? 14.446 -5.315 -12.073 1.00 97.88 94 ALA A C 1
ATOM 716 O O . ALA A 1 94 ? 15.408 -5.525 -12.813 1.00 97.88 94 ALA A O 1
ATOM 717 N N . VAL A 1 95 ? 14.436 -5.696 -10.789 1.00 97.56 95 VAL A N 1
ATOM 718 C CA . VAL A 1 95 ? 15.531 -6.449 -10.151 1.00 97.56 95 VAL A CA 1
ATOM 719 C C . VAL A 1 95 ? 15.779 -7.766 -10.887 1.00 97.56 95 VAL A C 1
ATOM 721 O O . VAL A 1 95 ? 16.913 -8.037 -11.277 1.00 97.56 95 VAL A O 1
ATOM 724 N N . GLY A 1 96 ? 14.732 -8.563 -11.123 1.00 97.44 96 GLY A N 1
ATOM 725 C CA . GLY A 1 96 ? 14.844 -9.844 -11.825 1.00 97.44 96 GLY A CA 1
ATOM 726 C C . GLY A 1 96 ? 15.459 -9.696 -13.218 1.00 97.44 96 GLY A C 1
ATOM 727 O O . GLY A 1 96 ? 16.391 -10.422 -13.561 1.00 97.44 96 GLY A O 1
ATOM 728 N N . LEU A 1 97 ? 15.007 -8.703 -13.989 1.00 96.38 97 LEU A N 1
ATOM 729 C CA . LEU A 1 97 ? 15.554 -8.390 -15.312 1.00 96.38 97 LEU A CA 1
ATOM 730 C C . LEU A 1 97 ? 17.040 -8.014 -15.244 1.00 96.38 97 LEU A C 1
ATOM 732 O O . LEU A 1 97 ? 17.838 -8.514 -16.035 1.00 96.38 97 LEU A O 1
ATOM 736 N N . CYS A 1 98 ? 17.425 -7.171 -14.282 1.00 95.06 98 CYS A N 1
ATOM 737 C CA . CYS A 1 98 ? 18.815 -6.754 -14.074 1.00 95.06 98 CYS A CA 1
ATOM 738 C C . CYS A 1 98 ? 19.735 -7.924 -13.690 1.00 95.06 98 CYS A C 1
ATOM 740 O O . CYS A 1 98 ? 20.926 -7.896 -13.999 1.00 95.06 98 CYS A O 1
ATOM 742 N N . LEU A 1 99 ? 19.185 -8.950 -13.035 1.00 95.31 99 LEU A N 1
ATOM 743 C CA . LEU A 1 99 ? 19.879 -10.188 -12.672 1.00 95.31 99 LEU A CA 1
ATOM 744 C C . LEU A 1 99 ? 19.847 -11.256 -13.782 1.00 95.31 99 LEU A C 1
ATOM 746 O O . LEU A 1 99 ? 20.364 -12.352 -13.583 1.00 95.31 99 LEU A O 1
ATOM 750 N N . GLY A 1 100 ? 19.262 -10.958 -14.947 1.00 95.62 100 GLY A N 1
ATOM 751 C CA . GLY A 1 100 ? 19.197 -11.880 -16.084 1.00 95.62 100 GLY A CA 1
ATOM 752 C C . GLY A 1 100 ? 18.085 -12.931 -15.994 1.00 95.62 100 GLY A C 1
ATOM 753 O O . GLY A 1 100 ? 18.090 -13.893 -16.762 1.00 95.62 100 GLY A O 1
ATOM 754 N N . VAL A 1 101 ? 17.115 -12.767 -15.089 1.00 97.75 101 VAL A N 1
ATOM 755 C CA . VAL A 1 101 ? 15.934 -13.636 -15.025 1.00 97.75 101 VAL A CA 1
ATOM 756 C C . VAL A 1 101 ? 15.052 -13.379 -16.248 1.00 97.75 101 VAL A C 1
ATOM 758 O O . VAL A 1 101 ? 14.745 -12.236 -16.589 1.00 97.75 101 VAL A O 1
ATOM 761 N N . SER A 1 102 ? 14.630 -14.451 -16.920 1.00 96.94 102 SER A N 1
ATOM 762 C CA . SER A 1 102 ? 13.818 -14.337 -18.135 1.00 96.94 102 SER A CA 1
ATOM 763 C C . SER A 1 102 ? 12.421 -13.762 -17.858 1.00 96.94 102 SER A C 1
ATOM 765 O O . SER A 1 102 ? 11.805 -14.037 -16.826 1.00 96.94 102 SER A O 1
ATOM 767 N N . GLY A 1 103 ? 11.882 -13.011 -18.824 1.00 95.25 103 GLY A N 1
ATOM 768 C CA . GLY A 1 103 ? 10.531 -12.441 -18.754 1.00 95.25 103 GLY A CA 1
ATOM 769 C C . GLY A 1 103 ? 9.429 -13.460 -18.412 1.00 95.25 103 GLY A C 1
ATOM 770 O O . GLY A 1 103 ? 8.614 -13.166 -17.539 1.00 95.25 103 GLY A O 1
ATOM 771 N N . PRO A 1 104 ? 9.407 -14.671 -1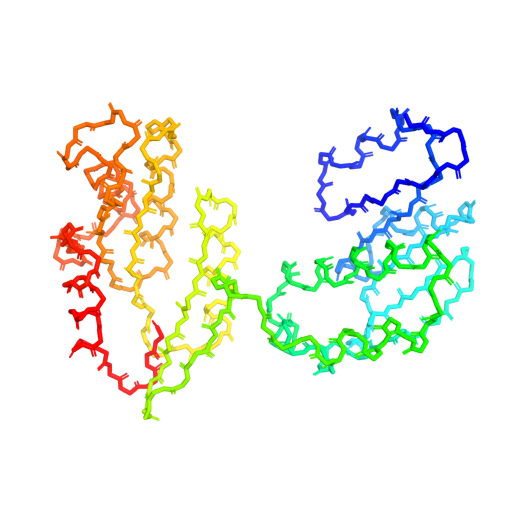9.009 1.00 97.12 104 PRO A N 1
ATOM 772 C CA . PRO A 1 104 ? 8.440 -15.709 -18.646 1.00 97.12 104 PRO A CA 1
ATOM 773 C C . PRO A 1 104 ? 8.513 -16.147 -17.177 1.00 97.12 104 PRO A C 1
ATOM 775 O O . PRO A 1 104 ? 7.474 -16.356 -16.552 1.00 97.12 104 PRO A O 1
ATOM 778 N N . VAL A 1 105 ? 9.718 -16.248 -16.603 1.00 98.00 105 VAL A N 1
ATOM 779 C CA . VAL A 1 105 ? 9.899 -16.601 -15.184 1.00 98.00 105 VAL A CA 1
ATOM 780 C C . VAL A 1 105 ? 9.380 -15.482 -14.283 1.00 98.00 105 VAL A C 1
ATOM 782 O O . VAL A 1 105 ? 8.653 -15.765 -13.335 1.00 98.00 105 VAL A O 1
ATOM 785 N N . ILE A 1 106 ? 9.680 -14.221 -14.609 1.00 98.06 106 ILE A N 1
ATOM 786 C CA . ILE A 1 106 ? 9.174 -13.056 -13.865 1.00 98.06 106 ILE A CA 1
ATOM 787 C C . ILE A 1 106 ? 7.645 -12.995 -13.931 1.00 98.06 106 ILE A C 1
ATOM 789 O O . ILE A 1 106 ? 6.996 -12.852 -12.899 1.00 98.06 106 ILE A O 1
ATOM 793 N N . ARG A 1 107 ? 7.061 -13.162 -15.126 1.00 97.56 107 ARG A N 1
ATOM 794 C CA . ARG A 1 107 ? 5.605 -13.184 -15.331 1.00 97.56 107 ARG A CA 1
ATOM 795 C C . ARG A 1 107 ? 4.949 -14.260 -14.470 1.00 97.56 107 ARG A C 1
ATOM 797 O O . ARG A 1 107 ? 3.992 -13.966 -13.763 1.00 97.56 107 ARG A O 1
ATOM 804 N N . LYS A 1 108 ? 5.487 -15.485 -14.493 1.00 97.50 108 LYS A N 1
ATOM 805 C CA . LYS A 1 108 ? 4.990 -16.587 -13.661 1.00 97.50 108 LYS A CA 1
ATOM 806 C C . LYS A 1 108 ? 5.094 -16.248 -12.175 1.00 97.50 108 LYS A C 1
ATOM 808 O O . LYS A 1 108 ? 4.113 -16.413 -11.465 1.00 97.50 108 LYS A O 1
ATOM 813 N N . ALA A 1 109 ? 6.242 -15.741 -11.722 1.00 97.06 109 ALA A N 1
ATOM 814 C CA . ALA A 1 109 ? 6.457 -15.389 -10.322 1.00 97.06 109 ALA A CA 1
ATOM 815 C C . ALA A 1 109 ? 5.449 -14.338 -9.831 1.00 97.06 109 ALA A C 1
ATOM 817 O O . ALA A 1 109 ? 4.808 -14.562 -8.810 1.00 97.06 109 ALA A O 1
ATOM 818 N N . LEU A 1 110 ? 5.256 -13.248 -10.583 1.00 96.75 110 LEU A N 1
ATOM 819 C CA . LEU A 1 110 ? 4.274 -12.207 -10.257 1.00 96.75 110 LEU A CA 1
ATOM 820 C C . LEU A 1 110 ? 2.838 -12.745 -10.247 1.00 96.75 110 LEU A C 1
ATOM 822 O O . LEU A 1 110 ? 2.063 -12.387 -9.367 1.00 96.75 110 LEU A O 1
ATOM 826 N N . ASN A 1 111 ? 2.496 -13.618 -11.196 1.00 96.62 111 ASN A N 1
ATOM 827 C CA . ASN A 1 111 ? 1.160 -14.198 -11.296 1.00 96.62 111 ASN A CA 1
ATOM 828 C C . ASN A 1 111 ? 0.839 -15.168 -10.149 1.00 96.62 111 ASN A C 1
ATOM 830 O O . ASN A 1 111 ? -0.280 -15.182 -9.651 1.00 96.62 111 ASN A O 1
ATOM 834 N N . THR A 1 112 ? 1.817 -15.960 -9.705 1.00 95.06 112 THR A N 1
ATOM 835 C CA . THR A 1 112 ? 1.623 -16.942 -8.624 1.00 95.06 112 THR A CA 1
ATOM 836 C C . THR A 1 112 ? 1.865 -16.377 -7.224 1.00 95.06 112 THR A C 1
ATOM 838 O O . THR A 1 112 ? 1.619 -17.063 -6.233 1.00 95.06 112 THR A O 1
ATOM 841 N N . PHE A 1 113 ? 2.373 -15.149 -7.115 1.00 91.56 113 PHE A N 1
ATOM 842 C CA . PHE A 1 113 ? 2.609 -14.500 -5.832 1.00 91.56 113 PHE A CA 1
ATOM 843 C C . PHE A 1 113 ? 1.288 -13.974 -5.262 1.00 91.56 113 PHE A C 1
ATOM 845 O O . PHE A 1 113 ? 0.806 -12.906 -5.641 1.00 91.56 113 PHE A O 1
ATOM 852 N N . ALA A 1 114 ? 0.688 -14.759 -4.368 1.00 72.94 114 ALA A N 1
ATOM 853 C CA . ALA A 1 114 ? -0.629 -14.459 -3.819 1.00 72.94 114 ALA A CA 1
ATOM 854 C C . ALA A 1 114 ? -0.580 -13.670 -2.505 1.00 72.94 114 ALA A C 1
ATOM 856 O O . ALA A 1 114 ? -1.402 -12.782 -2.305 1.00 72.94 114 ALA A O 1
ATOM 857 N N . GLN A 1 115 ? 0.356 -13.982 -1.601 1.00 77.56 115 GLN A N 1
ATOM 858 C CA . GLN A 1 115 ? 0.367 -13.397 -0.260 1.00 77.56 115 GLN A CA 1
ATOM 859 C C . GLN A 1 115 ? 1.778 -13.149 0.265 1.00 77.56 115 GLN A C 1
ATOM 861 O O . GLN A 1 115 ? 2.704 -13.931 0.052 1.00 77.56 115 GLN A O 1
ATOM 866 N N . ASN A 1 116 ? 1.898 -12.061 1.016 1.00 83.94 116 ASN A N 1
ATOM 867 C CA . ASN A 1 116 ? 2.998 -11.783 1.923 1.00 83.94 116 ASN A CA 1
ATOM 868 C C . ASN A 1 116 ? 2.374 -11.617 3.315 1.00 83.94 116 ASN A C 1
ATOM 870 O O . ASN A 1 116 ? 1.600 -10.672 3.477 1.00 83.94 116 ASN A O 1
ATOM 874 N N . PRO A 1 117 ? 2.610 -12.536 4.269 1.00 85.94 117 PRO A N 1
ATOM 875 C CA . PRO A 1 117 ? 1.972 -12.483 5.581 1.00 85.94 117 PRO A CA 1
ATOM 876 C C . PRO A 1 117 ? 2.140 -11.118 6.267 1.00 85.94 117 PRO A C 1
ATOM 878 O O . PRO A 1 117 ? 3.245 -10.583 6.357 1.00 85.94 117 PRO A O 1
ATOM 881 N N . GLY A 1 118 ? 1.030 -10.547 6.731 1.00 83.19 118 GLY A N 1
ATOM 882 C CA . GLY A 1 118 ? 0.948 -9.205 7.301 1.00 83.19 118 GLY A CA 1
ATOM 883 C C . GLY A 1 118 ? 1.054 -8.061 6.284 1.00 83.19 118 GLY A C 1
ATOM 884 O O . GLY A 1 118 ? 1.376 -6.945 6.685 1.00 83.19 118 GLY A O 1
ATOM 885 N N . ARG A 1 119 ? 0.855 -8.293 4.980 1.00 87.50 119 ARG A N 1
ATOM 886 C CA . ARG A 1 119 ? 0.897 -7.244 3.941 1.00 87.50 119 ARG A CA 1
ATOM 887 C C . ARG A 1 119 ? -0.292 -7.354 3.003 1.00 87.50 119 ARG A C 1
ATOM 889 O O . ARG A 1 119 ? -0.302 -8.219 2.125 1.00 87.50 119 ARG A O 1
ATOM 896 N N . LEU A 1 120 ? -1.254 -6.455 3.183 1.00 88.62 120 LEU A N 1
ATOM 897 C CA . LEU A 1 120 ? -2.544 -6.459 2.498 1.00 88.62 120 LEU A CA 1
ATOM 898 C C . LEU A 1 120 ? -3.162 -7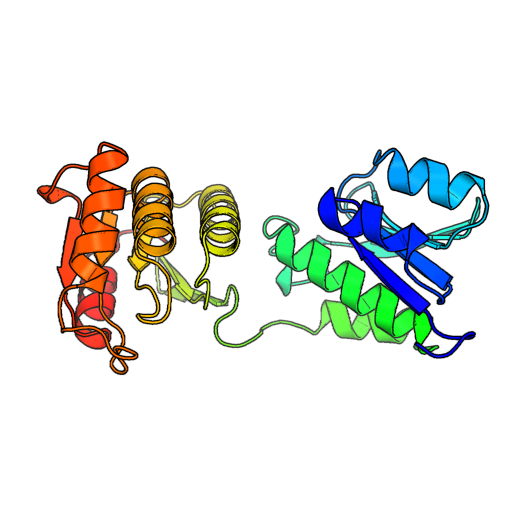.862 2.359 1.00 88.62 120 LEU A C 1
ATOM 900 O O . LEU A 1 120 ? -3.578 -8.271 1.271 1.00 88.62 120 LEU A O 1
ATOM 904 N N . ASN A 1 121 ? -3.185 -8.641 3.440 1.00 90.25 121 ASN A N 1
ATOM 905 C CA . ASN A 1 121 ? -3.866 -9.930 3.401 1.00 90.25 121 ASN A CA 1
ATOM 906 C C . ASN A 1 121 ? -5.355 -9.712 3.649 1.00 90.25 121 ASN A C 1
ATOM 908 O O . ASN A 1 121 ? -5.774 -9.519 4.787 1.00 90.25 121 ASN A O 1
ATOM 912 N N . LEU A 1 122 ? -6.118 -9.727 2.556 1.00 91.56 122 LEU A N 1
ATOM 913 C CA . LEU A 1 122 ? -7.571 -9.655 2.568 1.00 91.56 122 LEU A CA 1
ATOM 914 C C . LEU A 1 122 ? -8.155 -11.049 2.807 1.00 91.56 122 LEU A C 1
ATOM 916 O O . LEU A 1 122 ? -7.825 -11.998 2.092 1.00 91.56 122 LEU A O 1
ATOM 920 N N . ILE A 1 123 ? -9.021 -11.149 3.804 1.00 92.50 123 ILE A N 1
ATOM 921 C CA . ILE A 1 123 ? -9.746 -12.356 4.185 1.00 92.50 123 ILE A CA 1
ATOM 922 C C . ILE A 1 123 ? -11.233 -12.027 4.078 1.00 92.50 123 ILE A C 1
ATOM 924 O O . ILE A 1 123 ? -11.683 -11.024 4.624 1.00 92.50 123 ILE A O 1
ATOM 928 N N . GLU A 1 124 ? -11.993 -12.852 3.368 1.00 92.50 124 GLU A N 1
ATOM 929 C CA . GLU A 1 124 ? -13.454 -12.752 3.341 1.00 92.50 124 GLU A CA 1
ATOM 930 C C . GLU A 1 124 ? -14.018 -13.622 4.468 1.00 92.50 124 GLU A C 1
ATOM 932 O O . GLU A 1 124 ? -13.640 -14.791 4.595 1.00 92.50 124 GLU A O 1
ATOM 937 N N . ILE A 1 125 ? -14.879 -13.046 5.308 1.00 92.69 125 ILE A N 1
ATOM 938 C CA . ILE A 1 125 ? -15.548 -13.737 6.413 1.00 92.69 125 ILE A CA 1
ATOM 939 C C . ILE A 1 125 ? -17.046 -13.520 6.240 1.00 92.69 125 ILE A C 1
ATOM 941 O O . ILE A 1 125 ? -17.545 -12.420 6.460 1.00 92.69 125 ILE A O 1
ATOM 945 N N . ASP A 1 126 ? -17.748 -14.577 5.834 1.00 90.75 126 ASP A N 1
ATOM 946 C CA . ASP A 1 126 ? -19.185 -14.571 5.560 1.00 90.75 126 ASP A CA 1
ATOM 947 C C . ASP A 1 126 ? -19.617 -13.406 4.651 1.00 90.75 126 ASP A C 1
ATOM 949 O O . ASP A 1 126 ? -19.508 -13.494 3.428 1.00 90.75 126 ASP A O 1
ATOM 953 N N . ASN A 1 127 ? -20.118 -12.322 5.240 1.00 92.94 127 ASN A N 1
ATOM 954 C CA . ASN A 1 127 ? -20.663 -11.155 4.558 1.00 92.94 127 ASN A CA 1
ATOM 955 C C . ASN A 1 127 ? -19.832 -9.874 4.757 1.00 92.94 127 ASN A C 1
ATOM 957 O O . ASN A 1 127 ? -20.276 -8.811 4.335 1.00 92.94 127 ASN A O 1
ATOM 961 N N . PHE A 1 128 ? -18.651 -9.945 5.372 1.00 97.00 128 PHE A N 1
ATOM 962 C CA . PHE A 1 128 ? -17.717 -8.827 5.517 1.00 97.00 128 PHE A CA 1
ATOM 963 C C . PHE A 1 128 ? -16.285 -9.257 5.180 1.00 97.00 128 PHE A C 1
ATOM 965 O O . PHE A 1 128 ? -16.001 -10.406 4.826 1.00 97.00 128 PHE A O 1
ATOM 972 N N . ARG A 1 129 ? -15.358 -8.304 5.219 1.00 96.88 129 ARG A N 1
ATOM 973 C CA . ARG A 1 129 ? -13.951 -8.524 4.886 1.00 96.88 129 ARG A CA 1
ATOM 974 C C . ARG A 1 129 ? -13.065 -8.099 6.048 1.00 96.88 129 ARG A C 1
ATOM 976 O O . ARG A 1 129 ? -13.435 -7.243 6.832 1.00 96.88 129 ARG A O 1
ATOM 983 N N . VAL A 1 130 ? -11.880 -8.689 6.137 1.00 96.69 130 VAL A N 1
ATOM 984 C CA . VAL A 1 130 ? -10.846 -8.323 7.108 1.00 96.69 130 VAL A CA 1
ATOM 985 C C . VAL A 1 130 ? -9.541 -8.115 6.362 1.00 96.69 130 VAL A C 1
ATOM 987 O O . VAL A 1 130 ? -9.087 -9.003 5.638 1.00 96.69 130 VAL A O 1
ATOM 990 N N . MET A 1 131 ? -8.916 -6.953 6.548 1.00 95.25 131 MET A N 1
ATOM 991 C CA . MET A 1 131 ? -7.575 -6.682 6.033 1.00 95.25 131 MET A CA 1
ATOM 992 C C . MET A 1 131 ? -6.535 -6.709 7.151 1.00 95.25 131 MET A C 1
ATOM 994 O O . MET A 1 131 ? -6.609 -5.927 8.095 1.00 95.25 131 MET A O 1
ATOM 998 N N . VAL A 1 132 ? -5.494 -7.527 6.986 1.00 94.62 132 VAL A N 1
ATOM 999 C CA . VAL A 1 132 ? -4.325 -7.530 7.878 1.00 94.62 132 VAL A CA 1
ATOM 1000 C C . VAL A 1 132 ? -3.127 -6.873 7.187 1.00 94.62 132 VAL A C 1
ATOM 1002 O O . VAL A 1 132 ? -2.673 -7.341 6.137 1.00 94.62 132 VAL A O 1
ATOM 1005 N N . ASP A 1 133 ? -2.582 -5.808 7.789 1.00 93.12 133 ASP A N 1
ATOM 1006 C CA . ASP A 1 133 ? -1.394 -5.103 7.293 1.00 93.12 133 ASP A CA 1
ATOM 1007 C C . ASP A 1 133 ? -0.457 -4.609 8.415 1.00 93.12 133 ASP A C 1
ATOM 1009 O O . ASP A 1 133 ? -0.890 -4.165 9.474 1.00 93.12 133 ASP A O 1
ATOM 1013 N N . TYR A 1 134 ? 0.852 -4.656 8.156 1.00 86.88 134 TYR A N 1
ATOM 1014 C CA . TYR A 1 134 ? 1.937 -4.226 9.049 1.00 86.88 134 TYR A CA 1
ATOM 1015 C C . TYR A 1 134 ? 2.383 -2.765 8.795 1.00 86.88 134 TYR A C 1
ATOM 1017 O O . TYR A 1 134 ? 3.568 -2.397 8.883 1.00 86.88 134 TYR A O 1
ATOM 1025 N N . GLY A 1 135 ? 1.473 -1.908 8.347 1.00 81.88 135 GLY A N 1
ATOM 1026 C CA . GLY A 1 135 ? 1.701 -0.478 8.181 1.00 81.88 135 GLY A CA 1
ATOM 1027 C C . GLY A 1 135 ? 2.029 0.165 9.529 1.00 81.88 135 GLY A C 1
ATOM 1028 O O . GLY A 1 135 ? 1.235 0.124 10.454 1.00 81.88 135 GLY A O 1
ATOM 1029 N N . HIS A 1 136 ? 3.215 0.764 9.660 1.00 82.38 136 HIS A N 1
ATOM 1030 C CA . HIS A 1 136 ? 3.701 1.312 10.942 1.00 82.38 136 HIS A CA 1
ATOM 1031 C C . HIS A 1 136 ? 4.308 2.718 10.806 1.00 82.38 136 HIS A C 1
ATOM 1033 O O . HIS A 1 136 ? 5.019 3.201 11.689 1.00 82.38 136 HIS A O 1
ATOM 1039 N N . ASN A 1 137 ? 4.094 3.368 9.661 1.00 90.06 137 ASN A N 1
ATOM 1040 C CA . ASN A 1 137 ? 4.539 4.732 9.403 1.00 90.06 137 ASN A CA 1
ATOM 1041 C C . ASN A 1 137 ? 3.439 5.526 8.673 1.00 90.06 137 ASN A C 1
ATOM 1043 O O . ASN A 1 137 ? 2.572 4.916 8.043 1.00 90.06 137 ASN A O 1
ATOM 1047 N N . PRO A 1 138 ? 3.476 6.872 8.711 1.00 94.12 138 PRO A N 1
ATOM 1048 C CA . PRO A 1 138 ? 2.434 7.706 8.113 1.00 94.12 138 PRO A CA 1
ATOM 1049 C C . PRO A 1 138 ? 2.161 7.441 6.626 1.00 94.12 138 PRO A C 1
ATOM 1051 O O . PRO A 1 138 ? 1.011 7.455 6.203 1.00 94.12 138 PRO A O 1
ATOM 1054 N N . ALA A 1 139 ? 3.197 7.203 5.816 1.00 91.19 139 ALA A N 1
ATOM 1055 C CA . ALA A 1 139 ? 3.015 6.935 4.388 1.00 91.19 139 ALA A CA 1
ATOM 1056 C C . ALA A 1 139 ? 2.308 5.590 4.152 1.00 91.19 139 ALA A C 1
ATOM 1058 O O . ALA A 1 139 ? 1.405 5.515 3.324 1.00 91.19 139 ALA A O 1
ATOM 1059 N N . GLY A 1 140 ? 2.667 4.563 4.929 1.00 91.88 140 GLY A N 1
ATOM 1060 C CA . GLY A 1 140 ? 2.021 3.253 4.896 1.00 91.88 140 GLY A CA 1
ATOM 1061 C C . GLY A 1 140 ? 0.543 3.319 5.276 1.00 91.88 140 GLY A C 1
ATOM 1062 O O . GLY A 1 140 ? -0.280 2.775 4.554 1.00 91.88 140 GLY A O 1
ATOM 1063 N N . TYR A 1 141 ? 0.195 4.049 6.341 1.00 94.81 141 TYR A N 1
ATOM 1064 C CA . TYR A 1 141 ? -1.207 4.238 6.739 1.00 94.81 141 TYR A CA 1
ATOM 1065 C C . TYR A 1 141 ? -2.040 4.919 5.648 1.00 94.81 141 TYR A C 1
ATOM 1067 O O . TYR A 1 141 ? -3.138 4.457 5.353 1.00 94.81 141 TYR A O 1
ATOM 1075 N N . ARG A 1 142 ? -1.518 5.978 5.007 1.00 94.62 142 ARG A N 1
ATOM 1076 C CA . ARG A 1 142 ? -2.223 6.643 3.895 1.00 94.62 142 ARG A CA 1
ATOM 1077 C C . ARG A 1 142 ? -2.444 5.694 2.724 1.00 94.62 142 ARG A C 1
ATOM 1079 O O . ARG A 1 142 ? -3.573 5.538 2.281 1.00 94.62 142 ARG A O 1
ATOM 1086 N N . ALA A 1 143 ? -1.386 5.016 2.279 1.00 92.06 143 ALA A N 1
ATOM 1087 C CA . ALA A 1 143 ? -1.470 4.082 1.161 1.00 92.06 143 ALA A CA 1
ATOM 1088 C C . ALA A 1 143 ? -2.425 2.911 1.447 1.00 92.06 143 ALA A C 1
ATOM 1090 O O . ALA A 1 143 ? -3.128 2.465 0.539 1.00 92.06 143 ALA A O 1
ATOM 1091 N N . LEU A 1 144 ? -2.463 2.424 2.693 1.00 94.38 144 LEU A N 1
ATOM 1092 C CA . LEU A 1 144 ? -3.411 1.409 3.143 1.00 94.38 144 LEU A CA 1
ATOM 1093 C C . LEU A 1 144 ? -4.842 1.941 3.045 1.00 94.38 144 LEU A C 1
ATOM 1095 O O . LEU A 1 144 ? -5.626 1.389 2.286 1.00 94.38 144 LEU A O 1
ATOM 1099 N N . ILE A 1 145 ? -5.165 3.038 3.731 1.00 95.25 145 ILE A N 1
ATOM 1100 C CA . ILE A 1 145 ? -6.516 3.621 3.750 1.00 95.25 145 ILE A CA 1
ATOM 1101 C C . ILE A 1 145 ? -7.012 3.935 2.330 1.00 95.25 145 ILE A C 1
ATOM 1103 O O . ILE A 1 145 ? -8.120 3.545 1.979 1.00 95.25 145 ILE A O 1
ATOM 1107 N N . GLU A 1 146 ? -6.182 4.549 1.482 1.00 93.56 146 GLU A N 1
ATOM 1108 C CA . GLU A 1 146 ? -6.518 4.828 0.075 1.00 93.56 146 GLU A CA 1
ATOM 1109 C C . GLU A 1 146 ? -6.822 3.552 -0.727 1.00 93.56 146 GLU A C 1
ATOM 1111 O O . GLU A 1 146 ? -7.660 3.563 -1.632 1.00 93.56 146 GLU A O 1
ATOM 1116 N N . THR A 1 147 ? -6.135 2.448 -0.416 1.00 94.31 147 THR A N 1
ATOM 1117 C CA . THR A 1 147 ? -6.399 1.134 -1.020 1.00 94.31 147 THR A CA 1
ATOM 1118 C C . THR A 1 147 ? -7.729 0.578 -0.512 1.00 94.31 147 THR A C 1
ATOM 1120 O O . THR A 1 147 ? -8.544 0.132 -1.315 1.00 94.31 147 THR A O 1
ATOM 1123 N N . LEU A 1 148 ? -7.974 0.628 0.801 1.00 95.31 148 LEU A N 1
ATOM 1124 C CA . LEU A 1 148 ? -9.184 0.080 1.423 1.00 95.31 148 LEU A CA 1
ATOM 1125 C C . LEU A 1 148 ? -10.446 0.831 0.991 1.00 95.31 148 LEU A C 1
ATOM 1127 O O . LEU A 1 148 ? -11.448 0.200 0.676 1.00 95.31 148 LEU A O 1
ATOM 1131 N N . GLN A 1 149 ? -10.389 2.158 0.879 1.00 94.69 149 GLN A N 1
ATOM 1132 C CA . GLN A 1 149 ? -11.516 2.970 0.407 1.00 94.69 149 GLN A CA 1
ATOM 1133 C C . GLN A 1 149 ? -11.923 2.621 -1.032 1.00 94.69 149 GLN A C 1
ATOM 1135 O O . GLN A 1 149 ? -13.107 2.579 -1.349 1.00 94.69 149 GLN A O 1
ATOM 1140 N N . GLN A 1 1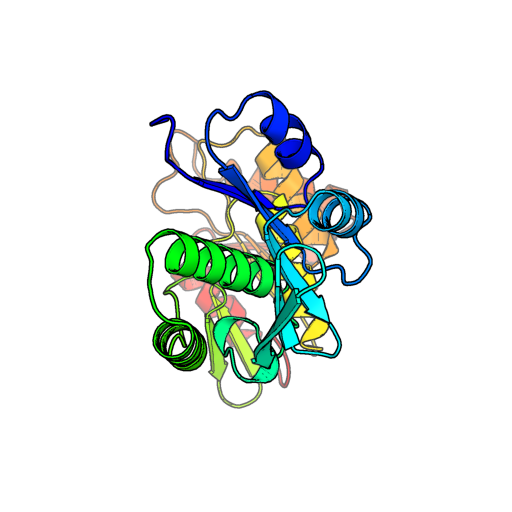50 ? -10.961 2.289 -1.899 1.00 95.06 150 GLN A N 1
ATOM 1141 C CA . GLN A 1 150 ? -11.242 1.851 -3.272 1.00 95.06 150 GLN A CA 1
ATOM 1142 C C . GLN A 1 150 ? -11.869 0.449 -3.356 1.00 95.06 150 GLN A C 1
ATOM 1144 O O . GLN A 1 150 ? -12.421 0.092 -4.397 1.00 95.06 150 GLN A O 1
ATOM 1149 N N . LEU A 1 151 ? -11.826 -0.340 -2.275 1.00 93.94 151 LEU A N 1
ATOM 1150 C CA . LEU A 1 151 ? -12.556 -1.609 -2.169 1.00 93.94 151 LEU A CA 1
ATOM 1151 C C . LEU A 1 151 ? -14.048 -1.412 -1.845 1.00 93.94 151 LEU A C 1
ATOM 1153 O O . LEU A 1 151 ? -14.761 -2.410 -1.697 1.00 93.94 151 LEU A O 1
ATOM 1157 N N . ASN A 1 152 ? -14.503 -0.155 -1.752 1.00 93.94 152 ASN A N 1
ATOM 1158 C CA . ASN A 1 152 ? -15.881 0.273 -1.502 1.00 93.94 152 ASN A CA 1
ATOM 1159 C C . ASN A 1 152 ? -16.557 -0.501 -0.353 1.00 93.94 152 ASN A C 1
ATOM 1161 O O . ASN A 1 152 ? -17.554 -1.186 -0.589 1.00 93.94 152 ASN A O 1
ATOM 1165 N N . PRO A 1 153 ? -15.993 -0.479 0.868 1.00 96.38 153 PRO A N 1
ATOM 1166 C CA . PRO A 1 153 ? -16.641 -1.087 2.023 1.00 96.38 153 PRO A CA 1
ATOM 1167 C C . PRO A 1 153 ? -17.880 -0.294 2.456 1.00 96.38 153 PRO A C 1
ATOM 1169 O O . PRO A 1 153 ? -18.005 0.889 2.137 1.00 96.38 153 PRO A O 1
ATOM 1172 N N . GLY A 1 154 ? -18.780 -0.946 3.196 1.00 96.81 154 GLY A N 1
ATOM 1173 C CA . GLY A 1 154 ? -19.897 -0.282 3.869 1.00 96.81 154 GLY A CA 1
ATOM 1174 C C . GLY A 1 154 ? -19.388 0.708 4.916 1.00 96.81 154 GLY A C 1
ATOM 1175 O O . GLY A 1 154 ? -19.656 1.905 4.822 1.00 96.81 154 GLY A O 1
ATOM 1176 N N . ARG A 1 155 ? -18.602 0.206 5.872 1.00 96.00 155 ARG A N 1
ATOM 1177 C CA . ARG A 1 155 ? -17.798 0.988 6.819 1.00 96.00 155 ARG A CA 1
ATOM 1178 C C . ARG A 1 155 ? -16.380 0.442 6.865 1.00 96.00 155 ARG A C 1
ATOM 1180 O O . ARG A 1 155 ? -16.171 -0.757 6.673 1.00 96.00 155 ARG A O 1
ATOM 1187 N N . LEU A 1 156 ? -15.424 1.314 7.160 1.00 96.81 156 LEU A N 1
ATOM 1188 C CA . LEU A 1 156 ? -14.031 0.944 7.372 1.00 96.81 156 LEU A CA 1
ATOM 1189 C C . LEU A 1 156 ? -13.680 1.010 8.866 1.00 96.81 156 LEU A C 1
ATOM 1191 O O . LEU A 1 156 ? -13.641 2.096 9.455 1.00 96.81 156 LEU A O 1
ATOM 1195 N N . ILE A 1 157 ? -13.406 -0.142 9.478 1.00 97.06 157 ILE A N 1
ATOM 1196 C CA . ILE A 1 157 ? -13.128 -0.284 10.913 1.00 97.06 157 ILE A CA 1
ATOM 1197 C C . ILE A 1 157 ? -11.626 -0.512 11.116 1.00 97.06 157 ILE A C 1
ATOM 1199 O O . ILE A 1 157 ? -11.054 -1.501 10.670 1.00 97.06 157 ILE A O 1
ATOM 1203 N N . GLY A 1 158 ? -10.955 0.411 11.804 1.00 97.06 158 GLY A N 1
ATOM 1204 C CA . GLY A 1 158 ? -9.506 0.357 11.993 1.00 97.06 158 GLY A CA 1
ATOM 1205 C C . GLY A 1 158 ? -9.111 -0.117 13.383 1.00 97.06 158 GLY A C 1
ATOM 1206 O O . GLY A 1 158 ? -9.295 0.629 14.338 1.00 97.06 158 GLY A O 1
ATOM 1207 N N . VAL A 1 159 ? -8.480 -1.290 13.500 1.00 97.81 159 VAL A N 1
ATOM 1208 C CA . VAL A 1 159 ? -7.719 -1.673 14.704 1.00 97.81 159 VAL A CA 1
ATOM 1209 C C . VAL A 1 159 ? -6.260 -1.275 14.502 1.00 97.81 159 VAL A C 1
ATOM 1211 O O . VAL A 1 159 ? -5.564 -1.857 13.670 1.00 97.81 159 VAL A O 1
ATOM 1214 N N . ILE A 1 160 ? -5.789 -0.262 15.230 1.00 97.00 160 ILE A N 1
ATOM 1215 C CA . ILE A 1 160 ? -4.492 0.373 14.973 1.00 97.00 160 ILE A CA 1
ATOM 1216 C C . ILE A 1 160 ? -3.584 0.399 16.202 1.00 97.00 160 ILE A C 1
ATOM 1218 O O . ILE A 1 160 ? -4.042 0.449 17.342 1.00 97.00 160 ILE A O 1
ATOM 1222 N N . ALA A 1 161 ? -2.279 0.435 15.945 1.00 95.75 161 ALA A N 1
ATOM 1223 C CA . ALA A 1 161 ? -1.239 0.686 16.937 1.00 95.75 161 ALA A CA 1
ATOM 1224 C C . ALA A 1 161 ? -0.052 1.419 16.295 1.00 95.75 161 ALA A C 1
ATOM 1226 O O . ALA A 1 161 ? 0.071 1.504 15.066 1.00 95.75 161 ALA A O 1
ATOM 1227 N N . ALA A 1 162 ? 0.841 1.946 17.131 1.00 94.88 162 ALA A N 1
ATOM 1228 C CA . ALA A 1 162 ? 2.083 2.565 16.692 1.00 94.88 162 ALA A CA 1
ATOM 1229 C C . ALA A 1 162 ? 3.262 2.079 17.551 1.00 94.88 162 ALA A C 1
ATOM 1231 O O . ALA A 1 162 ? 3.142 2.074 18.776 1.00 94.88 162 ALA A O 1
ATOM 1232 N N . PRO A 1 163 ? 4.419 1.746 16.945 1.00 92.94 163 PRO A N 1
ATOM 1233 C CA . PRO A 1 163 ? 5.595 1.331 17.704 1.00 92.94 163 PRO A CA 1
ATOM 1234 C C . PRO A 1 163 ? 6.091 2.438 18.641 1.00 92.94 163 PRO A C 1
ATOM 1236 O O . PRO A 1 163 ? 6.263 3.587 18.217 1.00 92.94 163 PRO A O 1
ATOM 1239 N N . GLY A 1 164 ? 6.385 2.088 19.895 1.00 93.19 164 GLY A N 1
ATOM 1240 C CA . GLY A 1 164 ? 6.790 3.057 20.919 1.00 93.19 164 GLY A CA 1
ATOM 1241 C C . GLY A 1 164 ? 8.126 3.764 20.655 1.00 93.19 164 GLY A C 1
ATOM 1242 O O . GLY A 1 164 ? 8.322 4.888 21.109 1.00 93.19 164 GLY A O 1
ATOM 1243 N N . ASP A 1 165 ? 9.011 3.193 19.832 1.00 93.25 165 ASP A N 1
ATOM 1244 C CA . ASP A 1 165 ? 10.292 3.803 19.438 1.00 93.25 165 ASP A CA 1
ATOM 1245 C C . ASP A 1 165 ? 10.148 4.921 18.385 1.00 93.25 165 ASP A C 1
ATOM 1247 O O . ASP A 1 165 ? 11.140 5.437 17.862 1.00 93.25 165 ASP A O 1
ATOM 1251 N N . ARG A 1 166 ? 8.917 5.298 18.019 1.00 94.75 166 ARG A N 1
ATOM 1252 C CA . ARG A 1 166 ? 8.643 6.435 17.133 1.00 94.75 166 ARG A CA 1
ATOM 1253 C C . ARG A 1 166 ? 8.506 7.726 17.927 1.00 94.75 166 ARG A C 1
ATOM 1255 O O . ARG A 1 166 ? 8.074 7.734 19.073 1.00 94.75 166 ARG A O 1
ATOM 1262 N N . ARG A 1 167 ? 8.863 8.841 17.287 1.00 96.31 167 ARG A N 1
ATOM 1263 C CA . ARG A 1 167 ? 8.665 10.185 17.844 1.00 96.31 167 ARG A CA 1
ATOM 1264 C C . ARG A 1 167 ? 7.177 10.483 18.030 1.00 96.31 167 ARG A C 1
ATOM 1266 O O . ARG A 1 167 ? 6.361 10.058 17.211 1.00 96.31 167 ARG A O 1
ATOM 1273 N N . ASP A 1 168 ? 6.850 11.288 19.036 1.00 97.81 168 ASP A N 1
ATOM 1274 C CA . ASP A 1 168 ? 5.468 11.663 19.368 1.00 97.81 168 ASP A CA 1
ATOM 1275 C C . ASP A 1 168 ? 4.711 12.264 18.183 1.00 97.81 168 ASP A C 1
ATOM 1277 O O . ASP A 1 168 ? 3.554 11.925 17.937 1.00 97.81 168 ASP A O 1
ATOM 1281 N N . ASP A 1 169 ? 5.367 13.131 17.410 1.00 97.56 169 ASP A N 1
ATOM 1282 C CA . ASP A 1 169 ? 4.759 13.786 16.254 1.00 97.56 169 ASP A CA 1
ATOM 1283 C C . ASP A 1 169 ? 4.439 12.797 15.125 1.00 97.56 169 ASP A C 1
ATOM 1285 O O . ASP A 1 169 ? 3.445 12.966 14.419 1.00 97.56 169 ASP A O 1
ATOM 1289 N N . VAL A 1 170 ? 5.229 11.727 14.988 1.00 97.38 170 VAL A N 1
ATOM 1290 C CA . VAL A 1 170 ? 4.969 10.653 14.023 1.00 97.38 170 VAL A CA 1
ATOM 1291 C C . VAL A 1 170 ? 3.761 9.831 14.463 1.00 97.38 170 VAL A C 1
ATOM 1293 O O . VAL A 1 170 ? 2.886 9.578 13.637 1.00 97.38 170 VAL A O 1
ATOM 1296 N N . ILE A 1 171 ? 3.685 9.457 15.744 1.00 97.81 171 ILE A N 1
ATOM 1297 C CA . ILE A 1 171 ? 2.554 8.698 16.302 1.00 97.81 171 ILE A CA 1
ATOM 1298 C C . ILE A 1 171 ? 1.265 9.523 16.207 1.00 97.81 171 ILE A C 1
ATOM 1300 O O . ILE A 1 171 ? 0.268 9.056 15.665 1.00 97.81 171 ILE A O 1
ATOM 1304 N N . THR A 1 172 ? 1.307 10.789 16.620 1.00 98.44 172 THR A N 1
ATOM 1305 C CA . THR A 1 172 ? 0.161 11.707 16.516 1.00 98.44 172 THR A CA 1
ATOM 1306 C C . THR A 1 172 ? -0.280 11.876 15.059 1.00 98.44 172 THR A C 1
ATOM 1308 O O . THR A 1 172 ? -1.470 11.903 14.756 1.00 98.44 172 THR A O 1
ATOM 1311 N N . ASN A 1 173 ? 0.661 11.940 14.111 1.00 98.31 173 ASN A N 1
ATOM 1312 C CA . ASN A 1 173 ? 0.321 12.008 12.693 1.00 98.31 173 ASN A CA 1
ATOM 1313 C C . ASN A 1 173 ? -0.326 10.718 12.162 1.00 98.31 173 ASN A C 1
ATOM 1315 O O . ASN A 1 173 ? -1.233 10.810 11.340 1.00 98.31 173 ASN A O 1
ATOM 1319 N N . ILE A 1 174 ? 0.088 9.537 12.638 1.00 97.88 174 ILE A N 1
ATOM 1320 C CA . ILE A 1 174 ? -0.611 8.275 12.339 1.00 97.88 174 ILE A CA 1
ATOM 1321 C C . ILE A 1 174 ? -2.055 8.354 12.841 1.00 97.88 174 ILE A C 1
ATOM 1323 O O . ILE A 1 174 ? -2.969 8.083 12.067 1.00 97.88 174 ILE A O 1
ATOM 1327 N N . GLY A 1 175 ? -2.263 8.811 14.080 1.00 98.06 175 GLY A N 1
ATOM 1328 C CA . GLY A 1 175 ? -3.597 9.033 14.640 1.00 98.06 175 GLY A CA 1
ATOM 1329 C C . GLY A 1 175 ? -4.454 9.958 13.773 1.00 98.06 175 GLY A C 1
ATOM 1330 O O . GLY A 1 175 ? -5.596 9.635 13.464 1.00 98.06 175 GLY A O 1
ATOM 1331 N N . ARG A 1 176 ? -3.881 11.066 13.287 1.00 98.50 176 ARG A N 1
ATOM 1332 C CA . ARG A 1 176 ? -4.577 12.011 12.396 1.00 98.50 176 ARG A CA 1
ATOM 1333 C C . ARG A 1 176 ? -4.954 11.395 11.054 1.00 98.50 176 ARG A C 1
ATOM 1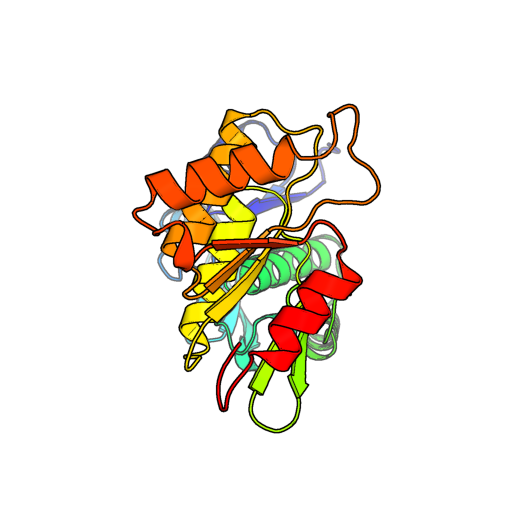335 O O . ARG A 1 176 ? -6.038 11.652 10.540 1.00 98.50 176 ARG A O 1
ATOM 1342 N N . ILE A 1 177 ? -4.068 10.596 10.466 1.00 98.12 177 ILE A N 1
ATOM 1343 C CA . ILE A 1 177 ? -4.348 9.892 9.209 1.00 98.12 177 ILE A CA 1
ATOM 1344 C C . ILE A 1 177 ? -5.470 8.873 9.418 1.00 98.12 177 ILE A C 1
ATOM 1346 O O . ILE A 1 177 ? -6.423 8.858 8.645 1.00 98.12 177 ILE A O 1
ATOM 1350 N N . ALA A 1 178 ? -5.382 8.074 10.481 1.00 97.50 178 ALA A N 1
ATOM 1351 C CA . ALA A 1 178 ? -6.384 7.071 10.811 1.00 97.50 178 ALA A CA 1
ATOM 1352 C C . ALA A 1 178 ? -7.752 7.701 11.111 1.00 97.50 178 ALA A C 1
ATOM 1354 O O . ALA A 1 178 ? -8.755 7.248 10.571 1.00 97.50 178 ALA A O 1
ATOM 1355 N N . GLY A 1 179 ? -7.789 8.798 11.874 1.00 97.19 179 GLY A N 1
ATOM 1356 C CA . GLY A 1 179 ? -9.020 9.533 12.167 1.00 97.19 179 GLY A CA 1
ATOM 1357 C C . GLY A 1 179 ? -9.721 10.085 10.921 1.00 97.19 179 GLY A C 1
ATOM 1358 O O . GLY A 1 179 ? -10.941 10.147 10.899 1.00 97.19 179 GLY A O 1
ATOM 1359 N N . ASN A 1 180 ? -8.990 10.424 9.856 1.00 96.19 180 ASN A N 1
ATOM 1360 C CA . ASN A 1 180 ? -9.599 10.832 8.581 1.00 96.19 180 ASN A CA 1
ATOM 1361 C C . ASN A 1 180 ? -10.028 9.649 7.698 1.00 96.19 180 ASN A C 1
ATOM 1363 O O . ASN A 1 180 ? -10.816 9.833 6.776 1.00 96.19 180 ASN A O 1
ATOM 1367 N N . GLY A 1 181 ? -9.454 8.466 7.920 1.00 95.44 181 GLY A N 1
ATOM 1368 C CA . GLY A 1 181 ? -9.582 7.329 7.011 1.00 95.44 181 GLY A CA 1
ATOM 1369 C C . GLY A 1 181 ? -10.609 6.284 7.420 1.00 95.44 181 GLY A C 1
ATOM 1370 O O . GLY A 1 181 ? -11.276 5.739 6.546 1.00 95.44 181 GLY A O 1
ATOM 1371 N N . PHE A 1 182 ? -10.705 6.004 8.720 1.00 96.00 182 PHE A N 1
ATOM 1372 C CA . PHE A 1 182 ? -11.581 4.981 9.293 1.00 96.00 182 PHE A CA 1
ATOM 1373 C C . PHE A 1 182 ? -12.859 5.604 9.847 1.00 96.00 182 PHE A C 1
ATOM 1375 O O . PHE A 1 182 ? -12.801 6.677 10.447 1.00 96.00 182 PHE A O 1
ATOM 1382 N N . ASP A 1 183 ? -13.987 4.916 9.692 1.00 94.62 183 ASP A N 1
ATOM 1383 C CA . ASP A 1 183 ? -15.281 5.314 10.258 1.00 94.62 183 ASP A CA 1
ATOM 1384 C C . ASP A 1 183 ? -15.353 5.016 11.758 1.00 94.62 183 ASP A C 1
ATOM 1386 O O . ASP A 1 183 ? -15.885 5.811 12.531 1.00 94.62 183 ASP A O 1
ATOM 1390 N N . HIS A 1 184 ? -14.762 3.894 12.171 1.00 94.56 184 HIS A N 1
ATOM 1391 C CA . HIS A 1 184 ? -14.614 3.499 13.568 1.00 94.56 184 HIS A CA 1
ATOM 1392 C C . HIS A 1 184 ? -13.151 3.193 13.860 1.00 94.56 184 HIS A C 1
ATOM 1394 O O . HIS A 1 184 ? -12.513 2.439 13.121 1.00 94.56 184 HIS A O 1
ATOM 1400 N N . LEU A 1 185 ? -12.620 3.758 14.945 1.00 97.44 185 LEU A N 1
ATOM 1401 C CA . LEU A 1 185 ? -11.218 3.593 15.304 1.00 97.44 185 LEU A CA 1
ATOM 1402 C C . LEU A 1 185 ? -11.077 2.871 16.641 1.00 97.44 185 LEU A C 1
ATOM 1404 O O . LEU A 1 185 ? -11.549 3.343 17.671 1.00 97.44 185 LEU A O 1
ATOM 1408 N N . ILE A 1 186 ? -10.374 1.748 16.630 1.00 98.38 186 ILE A N 1
ATOM 1409 C CA . ILE A 1 186 ? -10.008 0.979 17.812 1.00 98.38 186 ILE A CA 1
ATOM 1410 C C . ILE A 1 186 ? -8.490 1.070 17.960 1.00 98.38 186 ILE A C 1
ATOM 1412 O O . ILE A 1 186 ? -7.730 0.673 17.081 1.00 98.38 186 ILE A O 1
ATOM 1416 N N . ILE A 1 187 ? -8.033 1.618 19.076 1.00 98.25 187 ILE A N 1
ATOM 1417 C CA . ILE A 1 187 ? -6.621 1.817 19.378 1.00 98.25 187 ILE A CA 1
ATOM 1418 C C . ILE A 1 187 ? -6.188 0.744 20.371 1.00 98.25 187 ILE A C 1
ATOM 1420 O O . ILE A 1 187 ? -6.699 0.695 21.493 1.00 98.25 187 ILE A O 1
ATOM 1424 N N . LYS A 1 188 ? -5.228 -0.084 19.958 1.00 97.50 188 LYS A N 1
ATOM 1425 C CA . LYS A 1 188 ? -4.556 -1.076 20.806 1.00 97.50 188 LYS A CA 1
ATOM 1426 C C . LYS A 1 188 ? -3.104 -0.695 21.055 1.00 97.50 188 LYS A C 1
ATOM 1428 O O . LYS A 1 188 ? -2.577 0.224 20.425 1.00 97.50 188 LYS A O 1
ATOM 1433 N N . GLU A 1 189 ? -2.446 -1.415 21.956 1.00 95.31 189 GLU A N 1
ATOM 1434 C CA . GLU A 1 189 ? -1.008 -1.275 22.186 1.00 95.31 189 GLU A CA 1
ATOM 1435 C C . GLU A 1 189 ? -0.265 -2.570 21.863 1.00 95.31 189 GLU A C 1
ATOM 1437 O O . GLU A 1 189 ? -0.780 -3.679 22.009 1.00 95.31 189 GLU A O 1
ATOM 1442 N N . ASP A 1 190 ? 0.967 -2.427 21.383 1.00 92.50 190 ASP A N 1
ATOM 1443 C CA . ASP A 1 190 ? 1.844 -3.572 21.176 1.00 92.50 190 ASP A CA 1
ATOM 1444 C C . ASP A 1 190 ? 2.309 -4.121 22.531 1.00 92.50 190 ASP A C 1
ATOM 1446 O O . ASP A 1 190 ? 2.582 -3.366 23.463 1.00 92.50 190 ASP A O 1
ATOM 1450 N N . LYS A 1 191 ? 2.464 -5.448 22.638 1.00 91.81 191 LYS A N 1
ATOM 1451 C CA . LYS A 1 191 ? 3.005 -6.082 23.858 1.00 91.81 191 LYS A CA 1
ATOM 1452 C C . LYS A 1 191 ? 4.407 -5.566 24.205 1.00 91.81 191 LYS A C 1
ATOM 1454 O O . LYS A 1 191 ? 4.756 -5.468 25.377 1.00 91.81 191 LYS A O 1
ATOM 1459 N N . ASP A 1 192 ? 5.207 -5.262 23.183 1.00 93.75 192 ASP A N 1
ATOM 1460 C CA . ASP A 1 192 ? 6.493 -4.583 23.324 1.00 93.75 192 ASP A CA 1
ATOM 1461 C C . ASP A 1 192 ? 6.300 -3.068 23.168 1.00 93.75 192 ASP A C 1
ATOM 1463 O O . ASP A 1 192 ? 6.150 -2.555 22.059 1.00 93.75 192 ASP A O 1
ATOM 1467 N N . LEU A 1 193 ? 6.344 -2.351 24.294 1.00 93.81 193 LEU A N 1
ATOM 1468 C CA . LEU A 1 193 ? 6.162 -0.897 24.356 1.00 93.81 193 LEU A CA 1
ATOM 1469 C C . LEU A 1 193 ? 7.400 -0.104 23.917 1.00 93.81 193 LEU A C 1
ATOM 1471 O O . LEU A 1 193 ? 7.350 1.125 23.838 1.00 93.81 193 LEU A O 1
ATOM 1475 N N . ARG A 1 194 ? 8.530 -0.776 23.657 1.00 94.06 194 ARG A N 1
ATOM 1476 C CA . ARG A 1 194 ? 9.767 -0.162 23.150 1.00 94.06 194 ARG A CA 1
ATOM 1477 C C . ARG A 1 194 ? 10.238 1.058 23.948 1.00 94.06 194 ARG A C 1
ATOM 1479 O O . ARG A 1 194 ? 10.689 2.053 23.384 1.00 94.06 194 ARG A O 1
ATOM 1486 N N . GLY A 1 195 ? 10.144 0.958 25.273 1.00 93.69 195 GLY A N 1
ATOM 1487 C CA . GLY A 1 195 ? 10.633 1.967 26.217 1.00 93.69 195 GLY A CA 1
ATOM 1488 C C . GLY A 1 195 ? 9.627 3.050 26.611 1.00 93.69 195 GLY A C 1
ATOM 1489 O O . GLY A 1 195 ? 9.988 3.918 27.401 1.00 93.69 195 GLY A O 1
ATOM 1490 N N . ARG A 1 196 ? 8.390 3.003 26.106 1.00 95.19 196 ARG A N 1
ATOM 1491 C CA . ARG A 1 196 ? 7.292 3.867 26.566 1.00 95.19 196 ARG A CA 1
ATOM 1492 C C . ARG A 1 196 ? 6.519 3.269 27.733 1.00 95.19 196 ARG A C 1
ATOM 1494 O O . ARG A 1 196 ? 6.541 2.056 27.951 1.00 95.19 196 ARG A O 1
ATOM 1501 N N . THR A 1 197 ? 5.803 4.127 28.453 1.00 96.56 197 THR A N 1
ATOM 1502 C CA . THR A 1 197 ? 4.826 3.696 29.461 1.00 96.56 197 THR A CA 1
ATOM 1503 C C . THR A 1 197 ? 3.552 3.206 28.775 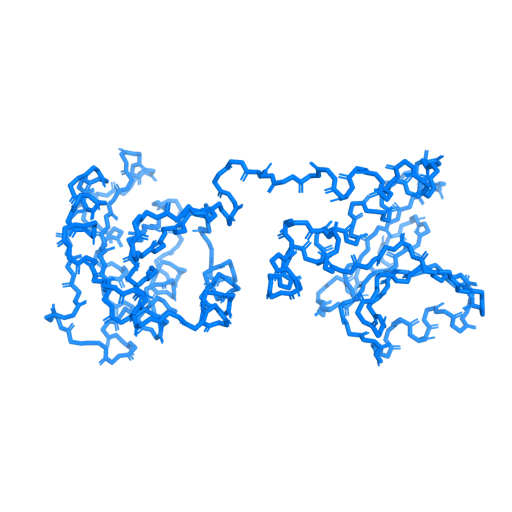1.00 96.56 197 THR A C 1
ATOM 1505 O O . THR A 1 197 ? 3.154 3.735 27.736 1.00 96.56 197 THR A O 1
ATOM 1508 N N . ALA A 1 198 ? 2.890 2.208 29.366 1.00 96.50 198 ALA A N 1
ATOM 1509 C CA . ALA A 1 198 ? 1.590 1.742 28.891 1.00 96.50 198 ALA A CA 1
ATOM 1510 C C . ALA A 1 198 ? 0.587 2.909 28.819 1.00 96.50 198 ALA A C 1
ATOM 1512 O O . ALA A 1 198 ? 0.505 3.734 29.732 1.00 96.50 198 ALA A O 1
ATOM 1513 N N . GLY A 1 199 ? -0.162 2.978 27.726 1.00 96.88 199 GLY A N 1
ATOM 1514 C CA . GLY A 1 199 ? -1.133 4.014 27.405 1.00 96.88 199 GLY A CA 1
ATOM 1515 C C . GLY A 1 199 ? -0.559 5.212 26.649 1.00 96.88 199 GLY A C 1
ATOM 1516 O O . GLY A 1 199 ? -1.328 5.936 26.017 1.00 96.88 199 GLY A O 1
ATOM 1517 N N . GLU A 1 200 ? 0.757 5.446 26.660 1.00 97.62 200 GLU A N 1
ATOM 1518 C CA . GLU A 1 200 ? 1.339 6.634 26.018 1.00 97.62 200 GLU A CA 1
ATOM 1519 C C . GLU A 1 200 ? 1.124 6.629 24.503 1.00 97.62 200 GLU A C 1
ATOM 1521 O O . GLU A 1 200 ? 0.747 7.648 23.919 1.00 97.62 200 GLU A O 1
ATOM 1526 N N . THR A 1 201 ? 1.336 5.484 23.847 1.00 97.25 201 THR A N 1
ATOM 1527 C CA . THR A 1 201 ? 1.148 5.391 22.391 1.00 97.25 201 THR A CA 1
ATOM 1528 C C . THR A 1 201 ? -0.321 5.535 22.016 1.00 97.25 201 THR A C 1
ATOM 1530 O O . THR A 1 201 ? -0.645 6.262 21.072 1.00 97.25 201 THR A O 1
ATOM 1533 N N . ALA A 1 202 ? -1.211 4.927 22.804 1.00 97.69 202 ALA A N 1
ATOM 1534 C CA . ALA A 1 202 ? -2.647 5.026 22.607 1.00 97.69 202 ALA A CA 1
ATOM 1535 C C . ALA A 1 202 ? -3.153 6.471 22.753 1.00 97.69 202 ALA A C 1
ATOM 1537 O O . ALA A 1 202 ? -3.924 6.938 21.915 1.00 97.69 202 ALA A O 1
ATOM 1538 N N . GLN A 1 203 ? -2.670 7.213 23.754 1.00 98.06 203 GLN A N 1
ATOM 1539 C CA . GLN A 1 203 ? -3.023 8.622 23.960 1.00 98.06 203 GLN A CA 1
ATOM 1540 C C . GLN A 1 203 ? -2.566 9.513 22.801 1.00 98.06 203 GLN A C 1
ATOM 1542 O O . GLN A 1 203 ? -3.311 10.391 22.367 1.00 98.06 203 GLN A O 1
ATOM 1547 N N . LEU A 1 204 ? -1.364 9.285 22.264 1.00 98.38 204 LEU A N 1
ATOM 1548 C CA . LEU A 1 204 ? -0.858 10.034 21.110 1.00 98.38 204 LEU A CA 1
ATOM 1549 C C . LEU A 1 204 ? -1.672 9.752 19.838 1.00 98.38 204 LEU A C 1
ATOM 1551 O O . LEU A 1 204 ? -1.993 10.681 19.093 1.00 98.38 204 LEU A O 1
ATOM 1555 N N . LEU A 1 205 ? -2.040 8.489 19.599 1.00 98.19 205 LEU A N 1
ATOM 1556 C CA . LEU A 1 205 ? -2.924 8.111 18.493 1.00 98.19 205 LEU A CA 1
ATOM 1557 C C . LEU A 1 205 ? -4.310 8.744 18.642 1.00 98.19 205 LEU A C 1
ATOM 1559 O O . LEU A 1 205 ? -4.804 9.359 17.696 1.00 98.19 205 LEU A O 1
ATOM 1563 N N . MET A 1 206 ? -4.901 8.652 19.836 1.00 98.25 206 MET A N 1
ATOM 1564 C CA . MET A 1 206 ? -6.201 9.244 20.149 1.00 98.25 206 MET A CA 1
ATOM 1565 C C . MET A 1 206 ? -6.173 10.755 19.936 1.00 98.25 206 MET A C 1
ATOM 1567 O O . MET A 1 206 ? -7.031 11.285 19.237 1.00 98.25 206 MET A O 1
ATOM 1571 N N . ARG A 1 207 ? -5.145 11.445 20.442 1.00 98.38 207 ARG A N 1
ATOM 1572 C CA . ARG A 1 207 ? -4.948 12.880 20.209 1.00 98.38 207 ARG A CA 1
ATOM 1573 C C . ARG A 1 207 ? -4.953 13.213 18.719 1.00 98.38 207 ARG A C 1
ATOM 1575 O O . ARG A 1 207 ? -5.653 14.131 18.307 1.00 98.38 207 ARG A O 1
ATOM 1582 N N . GLY A 1 208 ? -4.195 12.471 17.913 1.00 98.38 208 GLY A N 1
ATOM 1583 C CA . GLY A 1 208 ? -4.162 12.673 16.467 1.00 98.38 208 GLY A CA 1
ATOM 1584 C C . GLY A 1 208 ? -5.533 12.502 15.810 1.00 98.38 208 GLY A C 1
ATOM 1585 O O . GLY A 1 208 ? -5.910 13.311 14.965 1.00 98.38 208 GLY A O 1
ATOM 1586 N N . ALA A 1 209 ? -6.285 11.476 16.212 1.00 98.25 209 ALA A N 1
ATOM 1587 C CA . ALA A 1 209 ? -7.624 11.214 15.691 1.00 98.25 209 ALA A CA 1
ATOM 1588 C C . ALA A 1 209 ? -8.632 12.311 16.086 1.00 98.25 209 ALA A C 1
ATOM 1590 O O . ALA A 1 209 ? -9.409 12.754 15.242 1.00 98.25 209 ALA A O 1
ATOM 1591 N N . LEU A 1 210 ? -8.567 12.820 17.320 1.00 97.81 210 LEU A N 1
ATOM 1592 C CA . LEU A 1 210 ? -9.369 13.965 17.769 1.00 97.81 210 LEU A CA 1
ATOM 1593 C C . LEU A 1 210 ? -9.017 15.245 16.993 1.00 97.81 210 LEU A C 1
ATOM 1595 O O . LEU A 1 210 ? -9.902 15.984 16.571 1.00 97.81 210 LEU A O 1
ATOM 1599 N N . GLU A 1 211 ? -7.729 15.488 16.725 1.00 97.75 211 GLU A N 1
ATOM 1600 C CA . GLU A 1 211 ? -7.269 16.606 15.883 1.00 97.75 211 GLU A CA 1
ATOM 1601 C C . GLU A 1 211 ? -7.759 16.498 14.424 1.00 97.75 211 GLU A C 1
ATOM 1603 O O . GLU A 1 211 ? -7.803 17.507 13.720 1.00 97.75 211 GLU A O 1
ATOM 1608 N N . ALA A 1 212 ? -8.135 15.300 13.963 1.00 96.75 212 ALA A N 1
ATOM 1609 C CA . ALA A 1 212 ? -8.778 15.078 12.666 1.00 96.75 212 ALA A CA 1
ATOM 1610 C C . ALA A 1 212 ? -10.300 15.326 12.680 1.00 96.75 212 ALA A C 1
ATOM 1612 O O . ALA A 1 212 ? -10.942 15.190 11.643 1.00 96.75 212 ALA A O 1
ATOM 1613 N N . GLY A 1 213 ? -10.882 15.698 13.825 1.00 94.19 213 GLY A N 1
ATOM 1614 C CA . GLY A 1 213 ? -12.309 15.995 13.961 1.00 94.19 213 GLY A CA 1
ATOM 1615 C C . GLY A 1 213 ? -13.177 14.812 14.389 1.00 94.19 213 GLY A C 1
ATOM 1616 O O . GLY A 1 213 ? -14.398 14.954 14.401 1.00 94.19 213 GLY A O 1
ATOM 1617 N N . ARG A 1 214 ? -12.585 13.668 14.763 1.00 95.12 214 ARG A N 1
ATOM 1618 C CA . ARG A 1 214 ? -13.337 12.562 15.374 1.00 95.12 214 ARG A CA 1
ATOM 1619 C C . ARG A 1 214 ? -13.770 12.922 16.787 1.00 95.12 214 ARG A C 1
ATOM 1621 O O . ARG A 1 214 ? -13.048 13.601 17.517 1.00 95.12 214 ARG A O 1
ATOM 1628 N N . SER A 1 215 ? -14.940 12.444 17.180 1.00 92.75 215 SER A N 1
ATOM 1629 C CA . SER A 1 215 ? -15.407 12.513 18.559 1.00 92.75 215 SER A CA 1
ATOM 1630 C C . SER A 1 215 ? -14.801 11.387 19.399 1.00 92.75 215 SER A C 1
ATOM 1632 O O . SER A 1 215 ? -14.451 10.323 18.888 1.00 92.75 215 SER A O 1
ATOM 1634 N N . GLU A 1 216 ? -14.730 11.581 20.717 1.00 89.81 216 GLU A N 1
ATOM 1635 C CA . GLU A 1 216 ? -14.280 10.530 21.645 1.00 89.81 216 GLU A CA 1
ATOM 1636 C C . GLU A 1 216 ? -15.156 9.268 21.595 1.00 89.81 216 GLU A C 1
ATOM 1638 O O . GLU A 1 216 ? -14.707 8.195 21.969 1.00 89.81 216 GLU A O 1
ATOM 1643 N N . GLN A 1 217 ? -16.398 9.377 21.116 1.00 86.12 217 GLN A N 1
ATOM 1644 C CA . GLN A 1 217 ? -17.348 8.264 21.022 1.00 86.12 217 GLN A CA 1
ATOM 1645 C C . GLN A 1 217 ? -17.057 7.350 19.822 1.00 86.12 217 GLN A C 1
ATOM 1647 O O . GLN A 1 217 ? -17.435 6.181 19.833 1.00 86.12 217 GLN A O 1
ATOM 1652 N N . GLU A 1 218 ? -16.384 7.874 18.795 1.00 86.75 218 GLU A N 1
ATOM 1653 C CA . GLU A 1 218 ? -15.979 7.132 17.592 1.00 86.75 218 GLU A CA 1
ATOM 1654 C C . GLU A 1 218 ? -14.622 6.429 17.761 1.00 86.75 218 GLU A C 1
ATOM 1656 O O . GLU A 1 218 ? -14.200 5.669 16.884 1.00 86.75 218 GLU A O 1
ATOM 1661 N N . ILE A 1 219 ? -13.934 6.685 18.879 1.00 96.38 219 ILE A N 1
ATOM 1662 C CA . ILE A 1 219 ? -12.616 6.142 19.193 1.00 96.38 219 ILE A CA 1
ATOM 1663 C C . ILE A 1 219 ? -12.735 5.252 20.425 1.00 96.38 219 ILE A C 1
ATOM 1665 O O . ILE A 1 219 ? -13.157 5.690 21.492 1.00 96.38 219 ILE A O 1
ATOM 1669 N N . LYS A 1 220 ? -12.292 4.003 20.316 1.00 97.44 220 LYS A N 1
ATOM 1670 C CA . LYS A 1 220 ? -12.234 3.077 21.445 1.00 97.44 220 LYS A CA 1
ATOM 1671 C C . LYS A 1 220 ? -10.798 2.680 21.732 1.00 97.44 220 LYS A C 1
ATOM 1673 O O . LYS A 1 220 ? -10.070 2.309 20.822 1.00 97.44 220 LYS A O 1
ATOM 1678 N N . VAL A 1 221 ? -10.384 2.730 22.993 1.00 97.94 221 VAL A N 1
ATOM 1679 C CA . VAL A 1 221 ? -9.054 2.267 23.411 1.00 97.94 221 VAL A CA 1
ATOM 1680 C C . VAL A 1 221 ? -9.200 0.901 24.075 1.00 97.94 221 VAL A C 1
ATOM 1682 O O . VAL A 1 221 ? -9.834 0.789 25.122 1.00 97.94 221 VAL A O 1
ATOM 1685 N N . ILE A 1 222 ? -8.633 -0.132 23.454 1.00 98.06 222 ILE A N 1
ATOM 1686 C CA . ILE A 1 222 ? -8.614 -1.514 23.950 1.00 98.06 222 ILE A CA 1
ATOM 1687 C C . ILE A 1 222 ? -7.162 -2.001 23.849 1.00 98.06 222 ILE A C 1
ATOM 1689 O O . ILE A 1 222 ? -6.738 -2.401 22.769 1.00 98.06 222 ILE A O 1
ATOM 1693 N N . PRO A 1 223 ? -6.362 -1.935 24.931 1.00 96.31 223 PRO A N 1
ATOM 1694 C CA . PRO A 1 223 ? -4.924 -2.201 24.849 1.00 96.31 223 PRO A CA 1
ATOM 1695 C C . PRO A 1 223 ? -4.564 -3.608 24.359 1.00 96.31 223 PRO A C 1
ATOM 1697 O O . PRO A 1 223 ? -3.577 -3.766 23.645 1.00 96.31 223 PRO A O 1
ATOM 1700 N N . SER A 1 224 ? -5.355 -4.623 24.720 1.00 97.25 224 SER A N 1
ATOM 1701 C CA . SER A 1 224 ? -5.131 -6.005 24.290 1.00 97.25 224 SER A CA 1
ATOM 1702 C C . SER A 1 224 ? -5.473 -6.179 22.811 1.00 97.25 224 SER A C 1
ATOM 1704 O O . SER A 1 224 ? -6.604 -5.939 22.401 1.00 97.25 224 SER A O 1
ATOM 1706 N N . GLU A 1 225 ? -4.509 -6.644 22.012 1.00 95.75 225 GLU A N 1
ATOM 1707 C CA . GLU A 1 225 ? -4.715 -6.933 20.586 1.00 95.75 225 GLU A CA 1
ATOM 1708 C C . GLU A 1 225 ? -5.855 -7.931 20.350 1.00 95.75 225 GLU A C 1
ATOM 1710 O O . GLU A 1 225 ? -6.695 -7.706 19.485 1.00 95.75 225 GLU A O 1
ATOM 1715 N N . GLU A 1 226 ? -5.910 -9.000 21.144 1.00 97.25 226 GLU A N 1
ATOM 1716 C CA . GLU A 1 226 ? -6.935 -10.040 21.023 1.00 97.25 226 GLU A CA 1
ATOM 1717 C C . GLU A 1 226 ? -8.335 -9.479 21.300 1.00 97.25 226 GLU A C 1
ATOM 1719 O O . GLU A 1 226 ? -9.258 -9.708 20.522 1.00 97.25 226 GLU A O 1
ATOM 1724 N N . GLU A 1 227 ? -8.480 -8.677 22.357 1.00 98.19 227 GLU A N 1
ATOM 1725 C CA . GLU A 1 227 ? -9.759 -8.050 22.706 1.00 98.19 227 GLU A CA 1
ATOM 1726 C C . GLU A 1 227 ? -10.152 -6.964 21.697 1.00 98.19 227 GLU A C 1
ATOM 1728 O O . GLU A 1 227 ? -11.327 -6.825 21.367 1.00 98.19 227 GLU A O 1
ATOM 1733 N N . ALA A 1 228 ? -9.186 -6.196 21.184 1.00 98.25 228 ALA A N 1
ATOM 1734 C CA . ALA A 1 228 ? -9.426 -5.146 20.198 1.00 98.25 228 ALA A CA 1
ATOM 1735 C C . ALA A 1 228 ? -9.908 -5.725 18.864 1.00 98.25 228 ALA A C 1
ATOM 1737 O O . ALA A 1 228 ? -10.885 -5.237 18.293 1.00 98.25 228 ALA A O 1
ATOM 1738 N N . VAL A 1 229 ? -9.244 -6.783 18.390 1.00 97.00 229 VAL A N 1
ATOM 1739 C CA . VAL A 1 229 ? -9.641 -7.511 17.182 1.00 97.00 229 VAL A CA 1
ATOM 1740 C C . VAL A 1 229 ? -10.978 -8.214 17.403 1.00 97.00 229 VAL A C 1
ATOM 1742 O O . VAL A 1 229 ? -11.862 -8.081 16.563 1.00 97.00 229 VAL A O 1
ATOM 1745 N N . GLY A 1 230 ? -11.168 -8.890 18.540 1.00 97.75 230 GLY A N 1
ATOM 1746 C CA . GLY A 1 230 ? -12.445 -9.517 18.890 1.00 97.75 230 GLY A CA 1
ATOM 1747 C C . GLY A 1 230 ? -13.600 -8.516 18.868 1.00 97.75 230 GLY A C 1
ATOM 1748 O O . GLY A 1 230 ? -14.610 -8.749 18.212 1.00 97.75 230 GLY A O 1
ATOM 1749 N N . HIS A 1 231 ? -13.406 -7.344 19.476 1.00 97.75 231 HIS A N 1
ATOM 1750 C CA . HIS A 1 231 ? -14.401 -6.278 19.469 1.00 97.75 231 HIS A CA 1
ATOM 1751 C C . HIS A 1 231 ? -14.722 -5.763 18.057 1.00 97.75 231 HIS A C 1
ATOM 1753 O O . HIS A 1 231 ? -15.888 -5.515 17.751 1.00 97.75 231 HIS A O 1
ATOM 1759 N N . ALA A 1 232 ? -13.711 -5.604 17.197 1.00 97.12 232 ALA A N 1
ATOM 1760 C CA . ALA A 1 232 ? -13.912 -5.187 15.810 1.00 97.12 232 ALA A CA 1
ATOM 1761 C C . ALA A 1 232 ? -14.751 -6.208 15.029 1.00 97.12 232 ALA A C 1
ATOM 1763 O O . ALA A 1 232 ? -15.695 -5.821 14.342 1.00 97.12 232 ALA A O 1
ATOM 1764 N N . LEU A 1 233 ? -14.448 -7.500 15.186 1.00 96.69 233 LEU A N 1
ATOM 1765 C CA . LEU A 1 233 ? -15.173 -8.594 14.535 1.00 96.69 233 LEU A CA 1
ATOM 1766 C C . LEU A 1 233 ? -16.628 -8.687 15.011 1.00 96.69 233 LEU A C 1
ATOM 1768 O O . LEU A 1 233 ? -17.520 -8.888 14.197 1.00 96.69 233 LEU A O 1
ATOM 1772 N N . GLU A 1 234 ? -16.886 -8.493 16.305 1.00 95.44 234 GLU A N 1
ATOM 1773 C CA . GLU A 1 234 ? -18.248 -8.473 16.860 1.00 95.44 234 GLU A CA 1
ATOM 1774 C C . GLU A 1 234 ? -19.084 -7.278 16.373 1.00 95.44 234 GLU A C 1
ATOM 1776 O O . GLU A 1 234 ? -20.311 -7.359 16.322 1.00 95.44 234 GLU A O 1
ATOM 1781 N N . CYS A 1 235 ? -18.437 -6.157 16.038 1.00 92.88 235 CYS A N 1
ATOM 1782 C CA . CYS A 1 235 ? -19.102 -4.933 15.582 1.00 92.88 235 CYS A CA 1
ATOM 1783 C C . CYS A 1 235 ? -19.266 -4.848 14.056 1.00 92.88 235 CYS A C 1
ATOM 1785 O O . CYS A 1 235 ? -19.999 -3.973 13.569 1.00 92.88 235 CYS A O 1
ATOM 1787 N N . ALA A 1 236 ? -18.574 -5.714 13.311 1.00 95.38 236 ALA A N 1
ATOM 1788 C CA . ALA A 1 236 ? -18.627 -5.760 11.859 1.00 95.38 236 ALA A CA 1
ATOM 1789 C C . ALA A 1 236 ? -20.035 -6.139 11.375 1.00 95.38 236 ALA A C 1
ATOM 1791 O O . ALA A 1 236 ? -20.702 -7.016 11.922 1.00 95.38 236 ALA A O 1
ATOM 1792 N N . CYS A 1 237 ? -20.502 -5.438 10.349 1.00 95.62 237 CYS A N 1
ATOM 1793 C CA . CYS A 1 237 ? -21.766 -5.683 9.667 1.00 95.62 237 CYS A CA 1
ATOM 1794 C C . CYS A 1 237 ? -21.513 -6.080 8.210 1.00 95.62 237 CYS A C 1
ATOM 1796 O O . CYS A 1 237 ? -20.388 -6.047 7.715 1.00 95.62 237 CYS A O 1
ATOM 1798 N N . GLU A 1 238 ? -22.586 -6.444 7.510 1.00 96.25 238 GLU A N 1
ATOM 1799 C CA . GLU A 1 238 ? -22.533 -6.770 6.086 1.00 96.25 238 GLU A CA 1
ATOM 1800 C C . GLU A 1 238 ? -21.808 -5.684 5.269 1.00 96.25 238 GLU A C 1
ATOM 1802 O O . GLU A 1 238 ? -22.103 -4.495 5.382 1.00 96.25 238 GLU A O 1
ATOM 1807 N N . ASN A 1 239 ? -20.890 -6.123 4.408 1.00 95.88 239 ASN A N 1
ATOM 1808 C CA . ASN A 1 239 ? -20.022 -5.339 3.529 1.00 95.88 239 ASN A CA 1
ATOM 1809 C C . ASN A 1 239 ? -18.963 -4.457 4.214 1.00 95.88 239 ASN A C 1
ATOM 1811 O O . ASN A 1 239 ? -18.250 -3.735 3.505 1.00 95.88 239 ASN A O 1
ATOM 1815 N N . ASP A 1 240 ? -18.804 -4.522 5.537 1.00 97.56 240 ASP A N 1
ATOM 1816 C CA . ASP A 1 240 ? -17.716 -3.823 6.230 1.00 97.56 240 ASP A CA 1
ATOM 1817 C C . ASP A 1 240 ? -16.329 -4.397 5.885 1.00 97.56 240 ASP A C 1
ATOM 1819 O O . ASP A 1 240 ? -16.197 -5.485 5.300 1.00 97.56 240 ASP A O 1
ATOM 1823 N N . LEU A 1 241 ? -15.295 -3.621 6.222 1.00 96.75 241 LEU A N 1
ATOM 1824 C CA . LEU A 1 241 ? -13.879 -3.957 6.062 1.00 96.75 241 LEU A CA 1
ATOM 1825 C C . LEU A 1 241 ? -13.039 -3.531 7.270 1.00 96.75 241 LEU A C 1
ATOM 1827 O O . LEU A 1 241 ? -13.288 -2.419 7.795 1.00 96.75 241 LEU A O 1
#

Sequence (241 aa):
MAPNGYVILNADDPYTLGMVKQCRGKPVLFSIEENSPYICRHLAIGGTALFQRNGHIIKAEGRRAEEMIRIADIPATLNGIAKHNLQNAMMAAAVGLCLGVSGPVIRKALNTFAQNPGRLNLIEIDNFRVMVDYGHNPAGYRALIETLQQLNPGRLIGVIAAPGDRRDDVITNIGRIAGNGFDHLIIKEDKDLRGRTAGETAQLLMRGALEAGRSEQEIKVIPSEEEAVGHALECACENDL

Radius of gyration: 20.55 Å; chains: 1; bounding box: 53×34×58 Å

Foldseek 3Di:
DPLAAEDEFELVDPVRVVCVVVDNYQYEYEYQDPVRPSVVVCLCVQHWYWYDDPQFIWTDGNPDIDTLEGCCLQQLCVSVLLVVVVVVLRSVLVVCVRVVNDSVVSHVCRNPPNDDPQCQDWDDDDQEIDGGHPQAWLVSLLSVLSSVVVLVFPFEEDEDFHALPDDLVGLLSSLLSCLQRGQAEEYEYDPCNPPDDPCPSVVSSPNSSVVNVDDPVRYHYDHDPVVSVVVSVVPDDGRYD

pLDDT: mean 93.64, std 6.13, range [57.09, 98.5]

Secondary structure (DSSP, 8-state):
--TT-EEEEESS-HHHHGGGGT--SEEEEEES-TT-HHHHHHHHTT-EEEEEETTEEEEEETTEEEEEEEGGG-GGGTTTT-HHHHHHHHHHHHHHHHTT--HHHHHHHHHH---BTTBSEEEEETTEEEEE----SHHHHHHHHHHHHHT--SS-EEEE---TTS-HHHHHHHHHHHHHH-SEEEE---S--TTPPTTHHHHHHHHHHHHTT--GGGEEE---HHHHHHHHHHH--TT--